Protein AF-A0AAU9CW98-F1 (afdb_monomer)

InterPro domains:
  IPR002901 Mannosyl-glycoprotein endo-beta-N-acetylglucosamidase-like domain [PF01832] (49-192)
  IPR002901 Mannosyl-glycoprotein endo-beta-N-acetylglucosamidase-like domain [SM00047] (31-196)
  IPR024968 S-layer protein, C-terminal domain, lactobacillus [PF03217] (300-337)
  IPR051056 Glycosyl Hydrolase Family 73 [PTHR33308] (23-203)

Secondary structure (DSSP, 8-state):
-------------------------------------HHHHHHHHHHHHHHHHHHHHHTB-HHHHHHHHHHHHTTTTSTTTSTTT--TT--B--TT--S-EEEEEEEEEETTTTEEEEEEEEEE--SSHHHHHHHHHHHHHH-BTTBTTTTGGGBGGG-SSHHHHHHHHBTTTB--TTHHHHHHHHHHHTTGGGGSPEEEEEEEEEEE---TT-EEEEES-SSSS--EEEEEEETT-EEEEEEEEE-TTS-EEEEEETTEEEEGGGEEE--EEEEEEEEEEEEE-S-TT-EEEEES-SSTT--EEEEEEETT-EEEEEEEEEETTEEEEEEETTEEEEGGGEEE-

Radius of gyration: 31.52 Å; Cα contacts (8 Å, |Δi|>4): 662; chains: 1; bounding box: 78×112×73 Å

Sequence (345 aa):
MFKKTKLCAAALALVSMPIVPAVTAASQTQIVHAAITPAQQNFMNSAKPHAIKMSDQYGLWTSIMMAQAIIESNWGTSKLGSAPNYNLFGIKAGTGWTGKTVTYPTQEWDKASNKYVTINAKFRVYNDYSDSFSDNAQKLRYGLTWDKNYYSGTWLENTTTYQDSAKWLQGRYATSPTYANTLINAIKTYSLDQYDPKVENLNVSGTVKYYPGYSIKVYDSFAGIRKETGERLGDGAPIVAKKKITLHDGTSFYNIGTNKWIPAQYAVLKDSVGEVAERGVVKVKYVPGYSIAVWNKATAGKAFTGQKLKHGTSWKYSAKYYINGTTWYKVGANQWIDGTYALPA

Mean predicted aligned error: 13.49 Å

Structure (mmCIF, N/CA/C/O backbone):
data_AF-A0AAU9CW98-F1
#
_entry.id   AF-A0AAU9CW98-F1
#
loop_
_atom_site.group_PDB
_atom_site.id
_atom_site.type_symbol
_atom_site.label_atom_id
_atom_site.label_alt_id
_atom_site.label_comp_id
_atom_site.label_asym_id
_atom_site.label_entity_id
_atom_site.label_seq_id
_atom_site.pdbx_PDB_ins_code
_atom_site.Cartn_x
_atom_site.Cartn_y
_atom_site.Cartn_z
_atom_site.occupancy
_atom_site.B_iso_or_equiv
_atom_site.auth_seq_id
_atom_site.auth_comp_id
_atom_site.auth_asym_id
_atom_site.auth_atom_id
_atom_site.pdbx_PDB_model_num
ATOM 1 N N . MET A 1 1 ? 43.712 90.193 13.556 1.00 37.31 1 MET A N 1
ATOM 2 C CA . MET A 1 1 ? 42.600 91.172 13.515 1.00 37.31 1 MET A CA 1
ATOM 3 C C . MET A 1 1 ? 41.282 90.408 13.587 1.00 37.31 1 MET A C 1
ATOM 5 O O . MET A 1 1 ? 41.145 89.395 12.919 1.00 37.31 1 MET A O 1
ATOM 9 N N . PHE A 1 2 ? 40.385 90.826 14.480 1.00 29.81 2 PHE A N 1
ATOM 10 C CA . PHE A 1 2 ? 39.147 90.145 14.887 1.00 29.81 2 PHE A CA 1
ATOM 11 C C . PHE A 1 2 ? 38.062 90.056 13.798 1.00 29.81 2 PHE A C 1
ATOM 13 O O . PHE A 1 2 ? 37.856 91.032 13.083 1.00 29.81 2 PHE A O 1
ATOM 20 N N . LYS A 1 3 ? 37.287 88.955 13.812 1.00 32.72 3 LYS A N 1
ATOM 21 C CA . LYS A 1 3 ? 35.797 88.867 13.896 1.00 32.72 3 LYS A CA 1
ATOM 22 C C . LYS A 1 3 ? 35.394 87.385 13.718 1.00 32.72 3 LYS A C 1
ATOM 24 O O . LYS A 1 3 ? 35.626 86.820 12.664 1.00 32.72 3 LYS A O 1
ATOM 29 N N . LYS A 1 4 ? 35.090 86.627 14.781 1.00 32.00 4 LYS A N 1
ATOM 30 C CA . LYS A 1 4 ? 33.774 86.413 15.436 1.00 32.00 4 LYS A CA 1
ATOM 31 C C . LYS A 1 4 ? 32.605 86.128 14.477 1.00 32.00 4 LYS A C 1
ATOM 33 O O . LYS A 1 4 ? 32.021 87.076 13.967 1.00 32.00 4 LYS A O 1
ATOM 38 N N . THR A 1 5 ? 32.143 84.875 14.486 1.00 34.22 5 THR A N 1
ATOM 39 C CA . THR A 1 5 ? 30.706 84.554 14.552 1.00 34.22 5 THR A CA 1
ATOM 40 C C . THR A 1 5 ? 30.484 83.283 15.377 1.00 34.22 5 THR A C 1
ATOM 42 O O . THR A 1 5 ? 31.295 82.363 15.372 1.00 34.22 5 THR A O 1
ATOM 45 N N . LYS A 1 6 ? 29.415 83.321 16.169 1.00 32.34 6 LYS A N 1
ATOM 46 C CA . LYS A 1 6 ? 28.969 82.384 17.206 1.00 32.34 6 LYS A CA 1
ATOM 47 C C . LYS A 1 6 ? 27.691 81.660 16.725 1.00 32.34 6 LYS A C 1
ATOM 49 O O . LYS A 1 6 ? 27.024 82.188 15.841 1.00 32.34 6 LYS A O 1
ATOM 54 N N . LEU A 1 7 ? 27.312 80.607 17.470 1.00 27.17 7 LEU A N 1
ATOM 55 C CA . LEU A 1 7 ? 26.027 79.861 17.507 1.00 27.17 7 LEU A CA 1
ATOM 56 C C . LEU A 1 7 ? 25.838 78.812 16.385 1.00 27.17 7 LEU A C 1
ATOM 58 O O . LEU A 1 7 ? 26.204 79.061 15.250 1.00 27.17 7 LEU A O 1
ATOM 62 N N . CYS A 1 8 ? 25.310 77.603 16.620 1.00 28.23 8 CYS A N 1
ATOM 63 C CA . CYS A 1 8 ? 24.303 77.177 17.598 1.00 28.23 8 CYS A CA 1
ATOM 64 C C . CYS A 1 8 ? 24.507 75.719 18.061 1.00 28.23 8 CYS A C 1
ATOM 66 O O . CYS A 1 8 ? 24.922 74.862 17.285 1.00 28.23 8 CYS A O 1
ATOM 68 N N . ALA A 1 9 ? 24.147 75.447 19.316 1.00 32.22 9 ALA A N 1
ATOM 69 C CA . ALA A 1 9 ? 23.958 74.107 19.859 1.00 32.22 9 ALA A CA 1
ATOM 70 C C . ALA A 1 9 ? 22.611 73.529 19.391 1.00 32.22 9 ALA A C 1
ATOM 72 O O . ALA A 1 9 ? 21.602 74.232 19.421 1.00 32.22 9 ALA A O 1
ATOM 73 N N . ALA A 1 10 ? 22.587 72.248 19.019 1.00 32.41 10 ALA A N 1
ATOM 74 C CA . ALA A 1 10 ? 21.365 71.464 18.878 1.00 32.41 10 ALA A CA 1
ATOM 75 C C . ALA A 1 10 ? 21.435 70.290 19.860 1.00 32.41 10 ALA A C 1
ATOM 77 O O . ALA A 1 10 ? 22.382 69.504 19.849 1.00 32.41 10 ALA A O 1
ATOM 78 N N . ALA A 1 11 ? 20.456 70.240 20.758 1.00 32.91 11 ALA A N 1
ATOM 79 C CA . ALA A 1 11 ? 20.324 69.245 21.806 1.00 32.91 11 ALA A CA 1
ATOM 80 C C . ALA A 1 11 ? 19.999 67.860 21.224 1.00 32.91 11 ALA A C 1
ATOM 82 O O . ALA A 1 11 ? 19.123 67.723 20.371 1.00 32.91 11 ALA A O 1
ATOM 83 N N . LEU A 1 12 ? 20.685 66.832 21.732 1.00 30.52 12 LEU A N 1
ATOM 84 C CA . LEU A 1 12 ? 20.323 65.428 21.556 1.00 30.52 12 LEU A CA 1
ATOM 85 C C . LEU A 1 12 ? 18.990 65.158 22.271 1.00 30.52 12 LEU A C 1
ATOM 87 O O . LEU A 1 12 ? 18.929 65.192 23.499 1.00 30.52 12 LEU A O 1
ATOM 91 N N . ALA A 1 13 ? 17.944 64.832 21.515 1.00 34.19 13 ALA A N 1
ATOM 92 C CA . ALA A 1 13 ? 16.763 64.157 22.040 1.00 34.19 13 ALA A CA 1
ATOM 93 C C . ALA A 1 13 ? 16.906 62.651 21.764 1.00 34.19 13 ALA A C 1
ATOM 95 O O . ALA A 1 13 ? 16.778 62.200 20.627 1.00 34.19 13 ALA A O 1
ATOM 96 N N . LEU A 1 14 ? 17.212 61.876 22.807 1.00 32.25 14 LEU A N 1
ATOM 97 C CA . LEU A 1 14 ? 17.178 60.413 22.778 1.00 32.25 14 LEU A CA 1
ATOM 98 C C . LEU A 1 14 ? 15.715 59.958 22.804 1.00 32.25 14 LEU A C 1
ATOM 100 O O . LEU A 1 14 ? 15.062 60.013 23.844 1.00 32.25 14 LEU A O 1
ATOM 104 N N . VAL A 1 15 ? 15.200 59.499 21.664 1.00 36.69 15 VAL A N 1
ATOM 105 C CA . VAL A 1 15 ? 13.907 58.808 21.610 1.00 36.69 15 VAL A CA 1
ATOM 106 C C . VAL A 1 15 ? 14.162 57.328 21.884 1.00 36.69 15 VAL A C 1
ATOM 108 O O . VAL A 1 15 ? 14.722 56.613 21.057 1.00 36.69 15 VAL A O 1
ATOM 111 N N . SER A 1 16 ? 13.785 56.882 23.080 1.00 36.03 16 SER A N 1
ATOM 112 C CA . SER A 1 16 ? 13.738 55.469 23.458 1.00 36.03 16 SER A CA 1
ATOM 113 C C . SER A 1 16 ? 12.672 54.756 22.620 1.00 36.03 16 SER A C 1
ATOM 115 O O . SER A 1 16 ? 11.479 55.018 22.776 1.00 36.03 16 SER A O 1
ATOM 117 N N . MET A 1 17 ? 13.094 53.876 21.710 1.00 42.12 17 MET A N 1
ATOM 118 C CA . MET A 1 17 ? 12.193 52.950 21.022 1.00 42.12 17 MET A CA 1
ATOM 119 C C . MET A 1 17 ? 12.010 51.687 21.878 1.00 42.12 17 MET A C 1
ATOM 121 O O . MET A 1 17 ? 13.011 51.101 22.298 1.00 42.12 17 MET A O 1
ATOM 125 N N . PRO A 1 18 ? 10.773 51.214 22.122 1.00 44.50 18 PRO A N 1
ATOM 126 C CA . PRO A 1 18 ? 10.570 49.920 22.755 1.00 44.50 18 PRO A CA 1
ATOM 127 C C . PRO A 1 18 ? 11.043 48.806 21.813 1.00 44.50 18 PRO A C 1
ATOM 129 O O . PRO A 1 18 ? 10.602 48.702 20.668 1.00 44.50 18 PRO A O 1
ATOM 132 N N . ILE A 1 19 ? 11.943 47.962 22.315 1.00 45.81 19 ILE A N 1
ATOM 133 C CA . ILE A 1 19 ? 12.370 46.731 21.651 1.00 45.81 19 ILE A CA 1
ATOM 134 C C . ILE A 1 19 ? 11.163 45.788 21.636 1.00 45.81 19 ILE A C 1
ATOM 136 O O . ILE A 1 19 ? 10.798 45.217 22.663 1.00 45.81 19 ILE A O 1
ATOM 140 N N . VAL A 1 20 ? 10.525 45.628 20.477 1.00 47.78 20 VAL A N 1
ATOM 141 C CA . VAL A 1 20 ? 9.575 44.534 20.259 1.00 47.78 20 VAL A CA 1
ATOM 142 C C . VAL A 1 20 ? 10.407 43.254 20.141 1.00 47.78 20 VAL A C 1
ATOM 144 O O . VAL A 1 20 ? 11.296 43.209 19.287 1.00 47.78 20 VAL A O 1
ATOM 147 N N . PRO A 1 21 ? 10.184 42.211 20.963 1.00 45.34 21 PRO A N 1
ATOM 148 C CA . PRO A 1 21 ? 10.856 40.945 20.737 1.00 45.34 21 PRO A CA 1
ATOM 149 C C . PRO A 1 21 ? 10.407 40.415 19.376 1.00 45.34 21 PRO A C 1
ATOM 151 O O . PRO A 1 21 ? 9.216 40.205 19.140 1.00 45.34 21 PRO A O 1
ATOM 154 N N . ALA A 1 22 ? 11.368 40.238 18.470 1.00 49.25 22 ALA A N 1
ATOM 155 C CA . ALA A 1 22 ? 11.147 39.572 17.201 1.00 49.25 22 ALA A CA 1
ATOM 156 C C . ALA A 1 22 ? 10.581 38.181 17.500 1.00 49.25 22 ALA A C 1
ATOM 158 O O . ALA A 1 22 ? 11.281 37.305 18.011 1.00 49.25 22 ALA A O 1
ATOM 159 N N . VAL A 1 23 ? 9.294 37.989 17.210 1.00 46.09 23 VAL A N 1
ATOM 160 C CA . VAL A 1 23 ? 8.702 36.659 17.164 1.00 46.09 23 VAL A CA 1
ATOM 161 C C . VAL A 1 23 ? 9.415 35.953 16.023 1.00 46.09 23 VAL A C 1
ATOM 163 O O . VAL A 1 23 ? 9.215 36.267 14.851 1.00 46.09 23 VAL A O 1
ATOM 166 N N . THR A 1 24 ? 10.319 35.048 16.374 1.00 43.22 24 THR A N 1
ATOM 167 C CA . THR A 1 24 ? 10.965 34.147 15.432 1.00 43.22 24 THR A CA 1
ATOM 168 C C . THR A 1 24 ? 9.876 33.249 14.863 1.00 43.22 24 THR A C 1
ATOM 170 O O . THR A 1 24 ? 9.486 32.248 15.459 1.00 43.22 24 THR A O 1
ATOM 173 N N . ALA A 1 25 ? 9.332 33.638 13.710 1.00 47.84 25 ALA A N 1
ATOM 174 C CA . ALA A 1 25 ? 8.570 32.727 12.882 1.00 47.84 25 ALA A CA 1
ATOM 175 C C . ALA A 1 25 ? 9.508 31.564 12.545 1.00 47.84 25 ALA A C 1
ATOM 177 O O . ALA A 1 25 ? 10.519 31.746 11.862 1.00 47.84 25 ALA A O 1
ATOM 178 N N . ALA A 1 26 ? 9.209 30.382 13.084 1.00 44.91 26 ALA A N 1
ATOM 179 C CA . ALA A 1 26 ? 9.879 29.159 12.687 1.00 44.91 26 ALA A CA 1
ATOM 180 C C . ALA A 1 26 ? 9.773 29.062 11.161 1.00 44.91 26 ALA A C 1
ATOM 182 O O . ALA A 1 26 ? 8.673 28.976 10.614 1.00 44.91 26 ALA A O 1
ATOM 183 N N . SER A 1 27 ? 10.915 29.144 10.477 1.00 38.25 27 SER A N 1
ATOM 184 C CA . SER A 1 27 ? 10.981 28.937 9.037 1.00 38.25 27 SER A CA 1
ATOM 185 C C . SER A 1 27 ? 10.556 27.499 8.769 1.00 38.25 27 SER A C 1
ATOM 187 O O . SER A 1 27 ? 11.338 26.569 8.959 1.00 38.25 27 SER A O 1
ATOM 189 N N . GLN A 1 28 ? 9.300 27.304 8.370 1.00 39.91 28 GLN A N 1
ATOM 190 C CA . GLN A 1 28 ? 8.895 26.066 7.727 1.00 39.91 28 GLN A CA 1
ATOM 191 C C . GLN A 1 28 ? 9.740 25.972 6.462 1.00 39.91 28 GLN A C 1
ATOM 193 O O . GLN A 1 28 ? 9.618 26.804 5.565 1.00 39.91 28 GLN A O 1
ATOM 198 N N . THR A 1 29 ? 10.660 25.013 6.422 1.00 37.38 29 THR A N 1
ATOM 199 C CA . THR A 1 29 ? 11.420 24.706 5.217 1.00 37.38 29 THR A CA 1
ATOM 200 C C . THR A 1 29 ? 10.411 24.264 4.163 1.00 37.38 29 THR A C 1
ATOM 202 O O . THR A 1 29 ? 9.966 23.119 4.160 1.00 37.38 29 THR A O 1
ATOM 205 N N . GLN A 1 30 ? 9.975 25.189 3.309 1.00 39.22 30 GLN A N 1
ATOM 206 C CA . GLN A 1 30 ? 9.149 24.856 2.163 1.00 39.22 30 GLN A CA 1
ATOM 207 C C . GLN A 1 30 ? 10.028 23.995 1.259 1.00 39.22 30 GLN A C 1
ATOM 209 O O . GLN A 1 30 ? 11.008 24.476 0.692 1.00 39.22 30 GLN A O 1
ATOM 214 N N . ILE A 1 31 ? 9.736 22.695 1.195 1.00 46.03 31 ILE A N 1
ATOM 215 C CA . ILE A 1 31 ? 10.418 21.782 0.282 1.00 46.03 31 ILE A CA 1
ATOM 216 C C . ILE A 1 31 ? 10.086 22.304 -1.121 1.00 46.03 31 ILE A C 1
ATOM 218 O O . ILE A 1 31 ? 8.962 22.144 -1.603 1.00 46.03 31 ILE A O 1
ATOM 222 N N . VAL A 1 32 ? 11.027 22.997 -1.758 1.00 44.69 32 VAL A N 1
ATOM 223 C CA . VAL A 1 32 ? 10.938 23.335 -3.180 1.00 44.69 32 VAL A CA 1
ATOM 224 C C . VAL A 1 32 ? 10.961 22.007 -3.925 1.00 44.69 32 VAL A C 1
ATOM 226 O O . VAL A 1 32 ? 11.993 21.343 -4.004 1.00 44.69 32 VAL A O 1
ATOM 229 N N . HIS A 1 33 ? 9.793 21.570 -4.387 1.00 56.69 33 HIS A N 1
ATOM 230 C CA . HIS A 1 33 ? 9.684 20.380 -5.219 1.00 56.69 33 HIS A CA 1
ATOM 231 C C . HIS A 1 33 ? 10.416 20.675 -6.527 1.00 56.69 33 HIS A C 1
ATOM 233 O O . HIS A 1 33 ? 10.291 21.777 -7.070 1.00 56.69 33 HIS A O 1
ATOM 239 N N . ALA A 1 34 ? 11.199 19.721 -7.029 1.00 61.84 34 ALA A N 1
ATOM 240 C CA . ALA A 1 34 ? 11.861 19.904 -8.313 1.00 61.84 34 ALA A CA 1
ATOM 241 C C . ALA A 1 34 ? 10.795 20.138 -9.392 1.00 61.84 34 ALA A C 1
ATOM 243 O O . ALA A 1 34 ? 9.831 19.376 -9.488 1.00 61.84 34 ALA A O 1
ATOM 244 N N . ALA A 1 35 ? 10.968 21.179 -10.208 1.00 72.69 35 ALA A N 1
ATOM 245 C CA . ALA A 1 35 ? 10.123 21.380 -11.375 1.00 72.69 35 ALA A CA 1
ATOM 246 C C . ALA A 1 35 ? 10.338 20.199 -12.335 1.00 72.69 35 ALA A C 1
ATOM 248 O O . ALA A 1 35 ? 11.400 20.071 -12.945 1.00 72.69 35 ALA A O 1
ATOM 249 N N . ILE A 1 36 ? 9.354 19.304 -12.426 1.00 85.81 36 ILE A N 1
ATOM 250 C CA . ILE A 1 36 ? 9.352 18.221 -13.410 1.00 85.81 36 ILE A CA 1
ATOM 251 C C . ILE A 1 36 ? 8.983 18.767 -14.787 1.00 85.81 36 ILE A C 1
ATOM 253 O O . ILE A 1 36 ? 8.194 19.704 -14.914 1.00 85.81 36 ILE A O 1
ATOM 257 N N . THR A 1 37 ? 9.560 18.189 -15.839 1.00 93.31 37 THR A N 1
ATOM 258 C CA . THR A 1 37 ? 9.243 18.591 -17.214 1.00 93.31 37 THR A CA 1
ATOM 259 C C . THR A 1 37 ? 7.804 18.199 -17.576 1.00 93.31 37 THR A C 1
ATOM 261 O O . THR A 1 37 ? 7.252 17.264 -16.989 1.00 93.31 37 THR A O 1
ATOM 264 N N . PRO A 1 38 ? 7.189 18.824 -18.597 1.00 94.38 38 PRO A N 1
ATOM 265 C CA . PRO A 1 38 ? 5.871 18.406 -19.078 1.00 94.38 38 PRO A CA 1
ATOM 266 C C . PRO A 1 38 ? 5.805 16.917 -19.454 1.00 94.38 38 PRO A C 1
ATOM 268 O O . PRO A 1 38 ? 4.813 16.248 -19.175 1.00 94.38 38 PRO A O 1
ATOM 271 N N . ALA A 1 39 ? 6.881 16.362 -20.023 1.00 94.88 39 ALA A N 1
ATOM 272 C CA . ALA A 1 39 ? 6.960 14.938 -20.350 1.00 94.88 39 ALA A CA 1
ATOM 273 C C . ALA A 1 39 ? 6.942 14.052 -19.092 1.00 94.88 39 ALA A C 1
ATOM 275 O O . ALA A 1 39 ? 6.224 13.053 -19.046 1.00 94.88 39 ALA A O 1
ATOM 276 N N . GLN A 1 40 ? 7.676 14.445 -18.049 1.00 95.88 40 GLN A N 1
ATOM 277 C CA . GLN A 1 40 ? 7.676 13.749 -16.761 1.00 95.88 40 GLN A CA 1
ATOM 278 C C . GLN A 1 40 ? 6.308 13.837 -16.075 1.00 95.88 40 GLN A C 1
ATOM 280 O O . GLN A 1 40 ? 5.815 12.835 -15.560 1.00 95.88 40 GLN A O 1
ATOM 285 N N . GLN A 1 41 ? 5.647 14.996 -16.133 1.00 95.12 41 GLN A N 1
ATOM 286 C CA . GLN A 1 41 ? 4.285 15.158 -15.624 1.00 95.12 41 GLN A CA 1
ATOM 287 C C . GLN A 1 41 ? 3.279 14.280 -16.382 1.00 95.12 41 GLN A C 1
ATOM 289 O O . GLN A 1 41 ? 2.408 13.668 -15.762 1.00 95.12 41 GLN A O 1
ATOM 294 N N . ASN A 1 42 ? 3.410 14.163 -17.704 1.00 95.94 42 ASN A N 1
ATOM 295 C CA . ASN A 1 42 ? 2.566 13.279 -18.508 1.00 95.94 42 ASN A CA 1
ATOM 296 C C . ASN A 1 42 ? 2.768 11.808 -18.132 1.00 95.94 42 ASN A C 1
ATOM 298 O O . ASN A 1 42 ? 1.787 11.084 -17.954 1.00 95.94 42 ASN A O 1
ATOM 302 N N . PHE A 1 43 ? 4.019 11.379 -17.938 1.00 97.62 43 PHE A N 1
ATOM 303 C CA . PHE A 1 43 ? 4.314 10.036 -17.438 1.00 97.62 43 PHE A CA 1
ATOM 304 C C . PHE A 1 43 ? 3.673 9.794 -16.068 1.00 97.62 43 PHE A C 1
ATOM 306 O O . PHE A 1 43 ? 2.976 8.800 -15.887 1.00 97.62 43 PHE A O 1
ATOM 313 N N . MET A 1 44 ? 3.833 10.729 -15.128 1.00 96.19 44 MET A N 1
ATOM 314 C CA . MET A 1 44 ? 3.224 10.659 -13.796 1.00 96.19 44 MET A CA 1
ATOM 315 C C . MET A 1 44 ? 1.704 10.513 -13.855 1.00 96.19 44 MET A C 1
ATOM 317 O O . MET A 1 44 ? 1.136 9.658 -13.176 1.00 96.19 44 MET A O 1
ATOM 321 N N . ASN A 1 45 ? 1.046 11.321 -14.689 1.00 95.94 45 ASN A N 1
ATOM 322 C CA . ASN A 1 45 ? -0.404 11.291 -14.861 1.00 95.94 45 ASN A CA 1
ATOM 323 C C . ASN A 1 45 ? -0.886 9.963 -15.455 1.00 95.94 45 ASN A C 1
ATOM 325 O O . ASN A 1 45 ? -1.927 9.461 -15.038 1.00 95.94 45 ASN A O 1
ATOM 329 N N . SER A 1 46 ? -0.120 9.381 -16.382 1.00 96.31 46 SER A N 1
ATOM 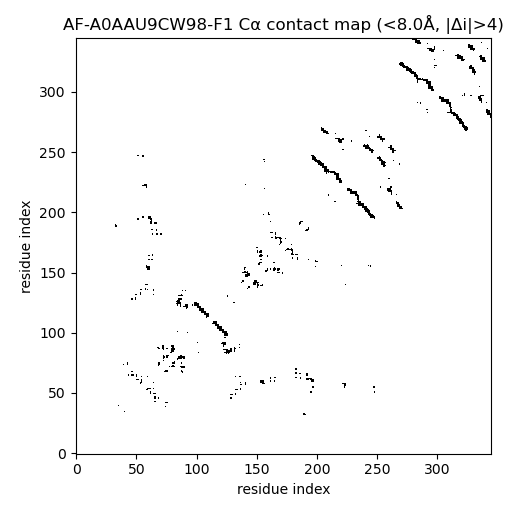330 C CA . SER A 1 46 ? -0.414 8.070 -16.966 1.00 96.31 46 SER A CA 1
ATOM 331 C C . SER A 1 46 ? -0.164 6.923 -15.981 1.00 96.31 46 SER A C 1
ATOM 333 O O . SER A 1 46 ? -0.990 6.024 -15.868 1.00 96.31 46 SER A O 1
ATOM 335 N N . ALA A 1 47 ? 0.937 6.959 -15.231 1.00 97.69 47 ALA A N 1
ATOM 336 C CA . ALA A 1 47 ? 1.346 5.896 -14.315 1.00 97.69 47 ALA A CA 1
ATOM 337 C C . ALA A 1 47 ? 0.480 5.820 -13.047 1.00 97.69 47 ALA A C 1
ATOM 339 O O . ALA A 1 47 ? 0.122 4.729 -12.598 1.00 97.69 47 ALA A O 1
ATOM 340 N N . LYS A 1 48 ? 0.128 6.976 -12.470 1.00 98.06 48 LYS A N 1
ATOM 341 C CA . LYS A 1 48 ? -0.581 7.093 -11.186 1.00 98.06 48 LYS A CA 1
ATOM 342 C C . LYS A 1 48 ? -1.840 6.216 -11.061 1.00 98.06 48 LYS A C 1
ATOM 344 O O . LYS A 1 48 ? -1.916 5.477 -10.081 1.00 98.06 48 LYS A O 1
ATOM 349 N N . PRO A 1 49 ? -2.825 6.247 -11.984 1.00 98.31 49 PRO A N 1
ATOM 350 C CA . PRO A 1 49 ? -4.039 5.441 -11.830 1.00 98.31 49 PRO A CA 1
ATOM 351 C C . PRO A 1 49 ? -3.756 3.931 -11.813 1.00 98.31 49 PRO A C 1
ATOM 353 O O . PRO A 1 49 ? -4.415 3.197 -11.079 1.00 98.31 49 PRO A O 1
ATOM 356 N N . HIS A 1 50 ? -2.757 3.459 -12.566 1.00 98.38 50 HIS A N 1
ATOM 357 C CA . HIS A 1 50 ? -2.349 2.053 -12.542 1.00 98.38 50 HIS A CA 1
ATOM 358 C C . HIS A 1 50 ? -1.654 1.690 -11.228 1.00 98.38 50 HIS A C 1
ATOM 360 O O . HIS A 1 50 ? -1.959 0.648 -10.648 1.00 98.38 50 HIS A O 1
ATOM 366 N N . ALA A 1 51 ? -0.769 2.564 -10.737 1.00 98.56 51 ALA A N 1
ATOM 367 C CA . ALA A 1 51 ? -0.087 2.376 -9.463 1.00 98.56 51 ALA A CA 1
ATOM 368 C C . ALA A 1 51 ? -1.083 2.295 -8.298 1.00 98.56 51 ALA A C 1
ATOM 370 O O . ALA A 1 51 ? -1.009 1.335 -7.545 1.00 98.56 51 ALA A O 1
ATOM 371 N N . ILE A 1 52 ? -2.048 3.222 -8.208 1.00 98.50 52 ILE A N 1
ATOM 372 C CA . ILE A 1 52 ? -3.108 3.229 -7.179 1.00 98.50 52 ILE A CA 1
ATOM 373 C C . ILE A 1 52 ? -3.942 1.947 -7.236 1.00 98.50 52 ILE A C 1
ATOM 375 O O . ILE A 1 52 ? -4.122 1.260 -6.234 1.00 98.50 52 ILE A O 1
ATOM 379 N N . LYS A 1 53 ? -4.430 1.587 -8.431 1.00 98.19 53 LYS A N 1
ATOM 380 C CA . LYS A 1 53 ? -5.271 0.397 -8.603 1.00 98.19 53 LYS A CA 1
ATOM 381 C C . LYS A 1 53 ? -4.544 -0.866 -8.139 1.00 98.19 53 LYS A C 1
ATOM 383 O O . LYS A 1 53 ? -5.130 -1.713 -7.469 1.00 98.19 53 LYS A O 1
ATOM 388 N N . MET A 1 54 ? -3.277 -1.014 -8.525 1.00 98.38 54 MET A N 1
ATOM 389 C CA . MET A 1 54 ? -2.492 -2.196 -8.183 1.00 98.38 54 MET A CA 1
ATOM 390 C C . MET A 1 54 ? -2.006 -2.170 -6.729 1.00 98.38 54 MET A C 1
ATOM 392 O O . MET A 1 54 ? -1.994 -3.219 -6.090 1.00 98.38 54 MET A O 1
ATOM 396 N N . SER A 1 55 ? -1.649 -1.012 -6.175 1.00 98.19 55 SER A N 1
ATOM 397 C CA . SER A 1 55 ? -1.226 -0.900 -4.778 1.00 98.19 55 SER A CA 1
ATOM 398 C C . SER A 1 55 ? -2.369 -1.212 -3.812 1.00 98.19 55 SER A C 1
ATOM 400 O O . SER A 1 55 ? -2.141 -1.938 -2.847 1.00 98.19 55 SER A O 1
ATOM 402 N N . ASP A 1 56 ? -3.601 -0.799 -4.120 1.00 97.62 56 ASP A N 1
ATOM 403 C CA . ASP A 1 56 ? -4.795 -1.186 -3.359 1.00 97.62 56 ASP A CA 1
ATOM 404 C C . ASP A 1 56 ? -5.075 -2.684 -3.476 1.00 97.62 56 ASP A C 1
ATOM 406 O O . ASP A 1 56 ? -5.219 -3.382 -2.470 1.00 97.62 56 ASP A O 1
ATOM 410 N N . GLN A 1 57 ? -5.102 -3.204 -4.707 1.00 97.56 57 GLN A N 1
ATOM 411 C CA . GLN A 1 57 ? -5.411 -4.611 -4.952 1.00 97.56 57 GLN A CA 1
ATOM 412 C C . GLN A 1 57 ? -4.388 -5.550 -4.307 1.00 97.56 57 GLN A C 1
ATOM 414 O O . GLN A 1 57 ? -4.761 -6.622 -3.838 1.00 97.56 57 GLN A O 1
ATOM 419 N N . TYR A 1 58 ? -3.109 -5.172 -4.282 1.00 98.06 58 TYR A N 1
ATOM 420 C CA . TYR A 1 58 ? -2.012 -6.012 -3.808 1.00 98.06 58 TYR A CA 1
ATOM 421 C C . TYR A 1 58 ? -1.392 -5.521 -2.497 1.00 98.06 58 TYR A C 1
ATOM 423 O O . TYR A 1 58 ? -0.382 -6.075 -2.079 1.00 98.06 58 TYR A O 1
ATOM 431 N N . GLY A 1 59 ? -1.970 -4.528 -1.818 1.00 97.88 59 GLY A N 1
ATOM 432 C CA . GLY A 1 59 ? -1.534 -4.039 -0.507 1.00 97.88 59 GLY A CA 1
ATOM 433 C C . GLY A 1 59 ? -0.072 -3.589 -0.481 1.00 97.88 59 GLY A C 1
ATOM 434 O O . GLY A 1 59 ? 0.715 -4.093 0.323 1.00 97.88 59 GLY A O 1
ATOM 435 N N . LEU A 1 60 ? 0.298 -2.694 -1.393 1.00 98.69 60 LEU A N 1
ATOM 436 C CA . LEU A 1 60 ? 1.652 -2.158 -1.566 1.00 98.69 60 LEU A CA 1
ATOM 437 C C . LEU A 1 60 ? 1.657 -0.633 -1.387 1.00 98.69 60 LEU A C 1
ATOM 439 O O . LEU A 1 60 ? 0.610 0.005 -1.361 1.00 98.69 60 LEU A O 1
ATOM 443 N N . TRP A 1 61 ? 2.844 -0.041 -1.287 1.00 98.75 61 TRP A N 1
ATOM 444 C CA . TRP A 1 61 ? 3.014 1.413 -1.298 1.00 98.75 61 TRP A CA 1
ATOM 445 C C . TRP A 1 61 ? 2.953 1.938 -2.740 1.00 98.75 61 TRP A C 1
ATOM 447 O O . TRP A 1 61 ? 3.783 1.556 -3.573 1.00 98.75 61 TRP A O 1
ATOM 457 N N . THR A 1 62 ? 1.994 2.816 -3.042 1.00 98.81 62 THR A N 1
ATOM 458 C CA . THR A 1 62 ? 1.858 3.444 -4.368 1.00 98.81 62 THR A CA 1
ATOM 459 C C . THR A 1 62 ? 3.126 4.206 -4.741 1.00 98.81 62 THR A C 1
ATOM 461 O O . THR A 1 62 ? 3.609 4.101 -5.869 1.00 98.81 62 THR A O 1
ATOM 464 N N . SER A 1 63 ? 3.706 4.924 -3.780 1.00 98.81 63 SER A N 1
ATOM 465 C CA . SER A 1 63 ? 4.930 5.705 -3.929 1.00 98.81 63 SER A CA 1
ATOM 466 C C . SER A 1 63 ? 6.117 4.842 -4.349 1.00 98.81 63 SER A C 1
ATOM 468 O O . SER A 1 63 ? 6.881 5.242 -5.226 1.00 98.81 63 SER A O 1
ATOM 470 N N . ILE A 1 64 ? 6.232 3.622 -3.813 1.00 98.81 64 ILE A N 1
ATOM 471 C CA . ILE A 1 64 ? 7.257 2.647 -4.211 1.00 98.81 64 ILE A CA 1
ATOM 472 C C . ILE A 1 64 ? 7.042 2.199 -5.653 1.00 98.81 64 ILE A C 1
ATOM 474 O O . ILE A 1 64 ? 7.991 2.223 -6.435 1.00 98.81 64 ILE A O 1
ATOM 478 N N . MET A 1 65 ? 5.812 1.840 -6.029 1.00 98.69 65 MET A N 1
ATOM 479 C CA . MET A 1 65 ? 5.514 1.405 -7.398 1.00 98.69 65 MET A CA 1
ATOM 480 C C . MET A 1 65 ? 5.791 2.517 -8.417 1.00 98.69 65 MET A C 1
ATOM 482 O O . MET A 1 65 ? 6.389 2.263 -9.464 1.00 98.69 65 MET A O 1
ATOM 486 N N . MET A 1 66 ? 5.417 3.761 -8.102 1.00 98.69 66 MET A N 1
ATOM 487 C CA . MET A 1 66 ? 5.705 4.920 -8.949 1.00 98.69 66 MET A CA 1
ATOM 488 C C . MET A 1 66 ? 7.204 5.229 -9.015 1.00 98.69 66 MET A C 1
ATOM 490 O O . MET A 1 66 ? 7.722 5.456 -10.106 1.00 98.69 66 MET A O 1
ATOM 494 N N . ALA A 1 67 ? 7.921 5.192 -7.888 1.00 98.75 67 ALA A N 1
ATOM 495 C CA . ALA A 1 67 ? 9.364 5.423 -7.860 1.00 98.75 67 ALA A CA 1
ATOM 496 C C . ALA A 1 67 ? 10.121 4.371 -8.680 1.00 98.75 67 ALA A C 1
ATOM 498 O O . ALA A 1 67 ? 10.955 4.734 -9.508 1.00 98.75 67 ALA A O 1
ATOM 499 N N . GLN A 1 68 ? 9.788 3.085 -8.519 1.00 98.62 68 GLN A N 1
ATOM 500 C CA . GLN A 1 68 ? 10.347 2.021 -9.354 1.00 98.62 68 GLN A CA 1
ATOM 501 C C . GLN A 1 68 ? 10.048 2.279 -10.833 1.00 98.62 68 GLN A C 1
ATOM 503 O O . GLN A 1 68 ? 10.968 2.276 -11.639 1.00 98.62 68 GLN A O 1
ATOM 508 N N . ALA A 1 69 ? 8.802 2.591 -11.2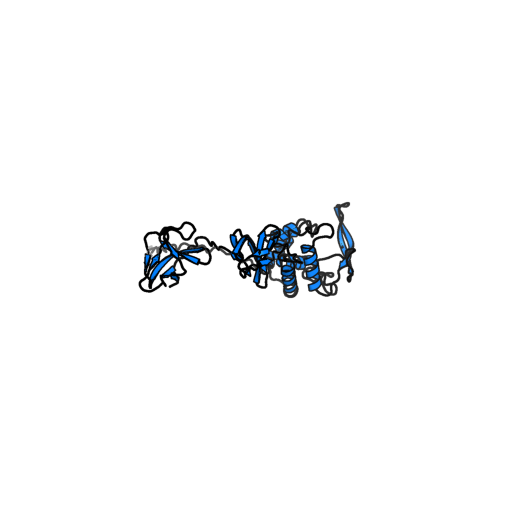00 1.00 98.62 69 ALA A N 1
ATOM 509 C CA . ALA A 1 69 ? 8.465 2.883 -12.591 1.00 98.62 69 ALA A CA 1
ATOM 510 C C . ALA A 1 69 ? 9.292 4.054 -13.153 1.00 98.62 69 ALA A C 1
ATOM 512 O O . ALA A 1 69 ? 9.818 3.945 -14.255 1.00 98.62 69 ALA A O 1
ATOM 513 N N . ILE A 1 70 ? 9.466 5.146 -12.402 1.00 98.38 70 ILE A N 1
ATOM 514 C CA . ILE A 1 70 ? 10.288 6.297 -12.809 1.00 98.38 70 ILE A CA 1
ATOM 515 C C . ILE A 1 70 ? 11.743 5.882 -13.057 1.00 98.38 70 ILE A C 1
ATOM 517 O O . ILE A 1 70 ? 12.300 6.201 -14.109 1.00 98.38 70 ILE A O 1
ATOM 521 N N . ILE A 1 71 ? 12.345 5.187 -12.091 1.00 97.12 71 ILE A N 1
ATOM 522 C CA . ILE A 1 71 ? 13.774 4.856 -12.080 1.00 97.12 71 ILE A CA 1
ATOM 523 C C . ILE A 1 71 ? 14.104 3.797 -13.134 1.00 97.12 71 ILE A C 1
ATOM 525 O O . ILE A 1 71 ? 15.022 3.986 -13.927 1.00 97.12 71 ILE A O 1
ATOM 529 N N . GLU A 1 72 ? 13.336 2.710 -13.178 1.00 96.06 72 GLU A N 1
ATOM 530 C CA . GLU A 1 72 ? 13.617 1.549 -14.030 1.00 96.06 72 GLU A CA 1
ATOM 531 C C . GLU A 1 72 ? 13.341 1.836 -15.520 1.00 96.06 72 GLU A C 1
ATOM 533 O O . GLU A 1 72 ? 13.959 1.244 -16.407 1.00 96.06 72 GLU A O 1
ATOM 538 N N . SER A 1 73 ? 12.439 2.777 -15.821 1.00 97.62 73 SER A N 1
ATOM 539 C CA . SER A 1 73 ? 12.059 3.112 -17.201 1.00 97.62 73 SER A CA 1
ATOM 540 C C . SER A 1 73 ? 12.595 4.448 -17.707 1.00 97.62 73 SER A C 1
ATOM 542 O O . SER A 1 73 ? 12.328 4.804 -18.857 1.00 97.62 73 SER A O 1
ATOM 544 N N . ASN A 1 74 ? 13.322 5.197 -16.874 1.00 97.06 74 ASN A N 1
ATOM 545 C CA . ASN A 1 74 ? 13.675 6.590 -17.137 1.00 97.06 74 ASN A CA 1
ATOM 546 C C . ASN A 1 74 ? 12.438 7.416 -17.550 1.00 97.06 74 ASN A C 1
ATOM 548 O O . ASN A 1 74 ? 12.361 7.920 -18.671 1.00 97.06 74 ASN A O 1
ATOM 552 N N . TRP A 1 75 ? 11.435 7.504 -16.672 1.00 97.69 75 TRP A N 1
ATOM 553 C CA . TRP A 1 75 ? 10.165 8.207 -16.946 1.00 97.69 75 TRP A CA 1
ATOM 554 C C . TRP A 1 75 ? 9.403 7.686 -18.179 1.00 97.69 75 TRP A C 1
ATOM 556 O O . TRP A 1 75 ? 8.813 8.456 -18.936 1.00 97.69 75 TRP A O 1
ATOM 566 N N . GLY A 1 76 ? 9.454 6.378 -18.423 1.00 97.56 76 GLY A N 1
ATOM 567 C CA . GLY A 1 76 ? 8.807 5.707 -19.551 1.00 97.56 76 GLY A CA 1
ATOM 568 C C . GLY A 1 76 ? 9.520 5.892 -20.891 1.00 97.56 76 GLY A C 1
ATOM 569 O O . GLY A 1 76 ? 9.004 5.448 -21.912 1.00 97.56 76 GLY A O 1
ATOM 570 N N . THR A 1 77 ? 10.689 6.540 -20.915 1.00 97.31 77 THR A N 1
ATOM 571 C CA . THR A 1 77 ? 11.408 6.868 -22.159 1.00 97.31 77 THR A CA 1
ATOM 572 C C . THR A 1 77 ? 12.435 5.819 -22.574 1.00 97.31 77 THR A C 1
ATOM 574 O O . THR A 1 77 ? 12.935 5.865 -23.698 1.00 97.31 77 THR A O 1
ATOM 577 N N . SER A 1 78 ? 12.766 4.854 -21.707 1.00 96.81 78 SER A N 1
ATOM 578 C CA . SER A 1 78 ? 13.682 3.776 -22.079 1.00 96.81 78 SER A CA 1
ATOM 579 C C . SER A 1 78 ? 13.111 2.958 -23.240 1.00 96.81 78 SER A C 1
ATOM 581 O O . SER A 1 78 ? 11.898 2.808 -23.390 1.00 96.81 78 SER A O 1
ATOM 583 N N . LYS A 1 79 ? 13.982 2.371 -24.068 1.00 96.44 79 LYS A N 1
ATOM 584 C CA . LYS A 1 79 ? 13.557 1.544 -25.213 1.00 96.44 79 LYS A CA 1
ATOM 585 C C . LYS A 1 79 ? 12.691 0.346 -24.790 1.00 96.44 79 LYS A C 1
ATOM 587 O O . LYS A 1 79 ? 11.887 -0.150 -25.575 1.00 96.44 79 LYS A O 1
ATOM 592 N N . LEU A 1 80 ? 12.888 -0.148 -23.566 1.00 97.31 80 LEU A N 1
ATOM 593 C CA . LEU A 1 80 ? 12.112 -1.246 -22.988 1.00 97.31 80 LEU A CA 1
ATOM 594 C C . LEU A 1 80 ? 10.812 -0.757 -22.327 1.00 97.31 80 LEU A C 1
ATOM 596 O O . LEU A 1 80 ? 9.794 -1.439 -22.412 1.00 97.31 80 LEU A O 1
ATOM 600 N N . GLY A 1 81 ? 10.848 0.414 -21.689 1.00 97.00 81 GLY A N 1
ATOM 601 C CA . GLY A 1 81 ? 9.699 1.021 -21.025 1.00 97.00 81 GLY A CA 1
ATOM 602 C C . GLY A 1 81 ? 8.694 1.616 -22.000 1.00 97.00 81 GLY A C 1
ATOM 603 O O . GLY A 1 81 ? 7.505 1.483 -21.781 1.00 97.00 81 GLY A O 1
ATOM 604 N N . SER A 1 82 ? 9.142 2.216 -23.096 1.00 97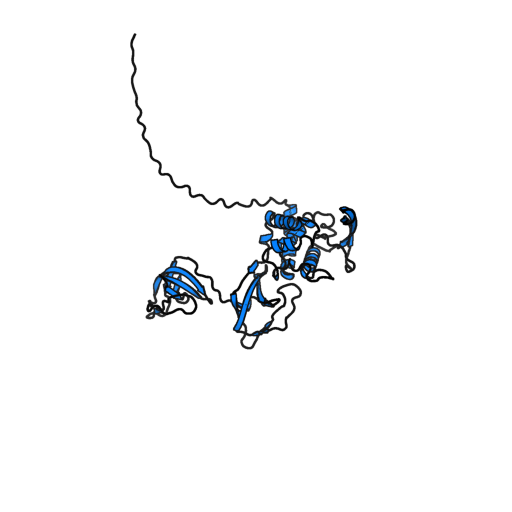.50 82 SER A N 1
ATOM 605 C CA . SER A 1 82 ? 8.273 2.848 -24.092 1.00 97.50 82 SER A CA 1
ATOM 606 C C . SER A 1 82 ? 7.548 1.839 -24.994 1.00 97.50 82 SER A C 1
ATOM 608 O O . SER A 1 82 ? 7.849 0.638 -25.029 1.00 97.50 82 SER A O 1
ATOM 610 N N . ALA A 1 83 ? 6.572 2.340 -25.754 1.00 96.50 83 ALA A N 1
ATOM 611 C CA . ALA A 1 83 ? 5.945 1.582 -26.828 1.00 96.50 83 ALA A CA 1
ATOM 612 C C . ALA A 1 83 ? 7.007 1.083 -27.836 1.00 96.50 83 ALA A C 1
ATOM 614 O O . ALA A 1 83 ? 7.954 1.812 -28.140 1.00 96.50 83 ALA A O 1
ATOM 615 N N . PRO A 1 84 ? 6.866 -0.137 -28.380 1.00 97.31 84 PRO A N 1
ATOM 616 C CA . PRO A 1 84 ? 5.730 -1.051 -28.232 1.00 97.31 84 PRO A CA 1
ATOM 617 C C . PRO A 1 84 ? 5.888 -2.075 -27.087 1.00 97.31 84 PRO A C 1
ATOM 619 O O . PRO A 1 84 ? 5.174 -3.073 -27.068 1.00 97.31 84 PRO A O 1
ATOM 622 N N . ASN A 1 85 ? 6.850 -1.889 -26.175 1.00 98.31 85 ASN A N 1
ATOM 623 C CA . ASN A 1 85 ? 7.225 -2.907 -25.187 1.00 98.31 85 ASN A CA 1
ATOM 624 C C . ASN A 1 85 ? 6.490 -2.753 -23.848 1.00 98.31 85 ASN A C 1
ATOM 626 O O . ASN A 1 85 ? 6.130 -3.754 -23.228 1.00 98.31 85 ASN A O 1
ATOM 630 N N . TYR A 1 86 ? 6.289 -1.504 -23.412 1.00 98.38 86 TYR A N 1
ATOM 631 C CA . TYR A 1 86 ? 5.566 -1.120 -22.193 1.00 98.38 86 TYR A CA 1
ATOM 632 C C . TYR A 1 86 ? 6.122 -1.699 -20.880 1.00 98.38 86 TYR A C 1
ATOM 634 O O . TYR A 1 86 ? 5.425 -1.708 -19.870 1.00 98.38 86 TYR A O 1
ATOM 642 N N . ASN A 1 87 ? 7.369 -2.179 -20.848 1.00 98.19 87 ASN A N 1
ATOM 643 C CA . ASN A 1 87 ? 7.949 -2.838 -19.678 1.00 98.19 87 ASN A CA 1
ATOM 644 C C . ASN A 1 87 ? 8.707 -1.841 -18.800 1.00 98.19 87 ASN A C 1
ATOM 646 O O . ASN A 1 87 ? 9.920 -1.662 -18.914 1.00 98.19 87 ASN A O 1
ATOM 650 N N . LEU A 1 88 ? 7.956 -1.187 -17.912 1.00 98.50 88 LEU A N 1
ATOM 651 C CA . LEU A 1 88 ? 8.459 -0.116 -17.049 1.00 98.50 88 LEU A CA 1
ATOM 652 C C . LEU A 1 88 ? 9.442 -0.597 -15.978 1.00 98.50 88 LEU A C 1
ATOM 654 O O . LEU A 1 88 ? 10.221 0.203 -15.480 1.00 98.50 88 LEU A O 1
ATOM 658 N N . PHE A 1 89 ? 9.402 -1.878 -15.612 1.00 97.44 89 PHE A N 1
ATOM 659 C CA . PHE A 1 89 ? 10.093 -2.415 -14.433 1.00 97.44 89 PHE A CA 1
ATOM 660 C C . PHE A 1 89 ? 11.278 -3.324 -14.767 1.00 97.44 89 PHE A C 1
ATOM 662 O O . PHE A 1 89 ? 11.802 -3.996 -13.875 1.00 97.44 89 PHE A O 1
ATOM 669 N N . GLY A 1 90 ? 11.652 -3.415 -16.047 1.00 94.31 90 GLY A N 1
ATOM 670 C CA . GLY A 1 90 ? 12.759 -4.256 -16.500 1.00 94.31 90 GLY A CA 1
ATOM 671 C C . GLY A 1 90 ? 12.542 -5.751 -16.242 1.00 94.31 90 GLY A C 1
ATOM 672 O O . GLY A 1 90 ? 13.502 -6.494 -16.033 1.00 94.31 90 GLY A O 1
ATOM 673 N N . ILE A 1 91 ? 11.290 -6.226 -16.215 1.00 93.44 91 ILE A N 1
ATOM 674 C CA . ILE A 1 91 ? 10.996 -7.616 -15.844 1.00 93.44 91 ILE A CA 1
ATOM 675 C C . ILE A 1 91 ? 11.405 -8.548 -16.989 1.00 93.44 91 ILE A C 1
ATOM 677 O O . ILE A 1 91 ? 10.894 -8.468 -18.111 1.00 93.44 91 ILE A O 1
ATOM 681 N N . LYS A 1 92 ? 12.326 -9.465 -16.687 1.00 92.38 92 LYS A N 1
ATOM 682 C CA . LYS A 1 92 ? 12.779 -10.502 -17.616 1.00 92.38 92 LYS A CA 1
ATOM 683 C C . LYS A 1 92 ? 11.707 -11.568 -17.850 1.00 92.38 92 LYS A C 1
ATOM 685 O O . LYS A 1 92 ? 10.917 -11.908 -16.963 1.00 92.38 92 LYS A O 1
ATOM 690 N N . ALA A 1 93 ? 11.711 -12.133 -19.050 1.00 93.19 93 ALA A N 1
ATOM 691 C CA . ALA A 1 93 ? 10.938 -13.321 -19.373 1.00 93.19 93 ALA A CA 1
ATOM 692 C C . ALA A 1 93 ? 11.650 -14.543 -18.772 1.00 93.19 93 ALA A C 1
ATOM 694 O O . ALA A 1 93 ? 12.686 -14.980 -19.270 1.00 93.19 93 ALA A O 1
ATOM 695 N N . GLY A 1 94 ? 11.122 -15.048 -17.655 1.00 85.00 94 GLY A N 1
ATOM 696 C CA . GLY A 1 94 ? 11.554 -16.320 -17.071 1.00 85.00 94 GLY A CA 1
ATOM 697 C C . GLY A 1 94 ? 10.977 -17.514 -17.835 1.00 85.00 94 GLY A C 1
ATOM 698 O O . GLY A 1 94 ? 10.150 -17.343 -18.727 1.00 85.00 94 GLY A O 1
ATOM 699 N N . THR A 1 95 ? 11.359 -18.732 -17.449 1.00 82.81 95 THR A N 1
ATOM 700 C CA . THR A 1 95 ? 10.916 -19.979 -18.107 1.00 82.81 95 THR A CA 1
ATOM 701 C C . THR A 1 95 ? 9.398 -20.184 -18.106 1.00 82.81 95 THR A C 1
ATOM 703 O O . THR A 1 95 ? 8.882 -20.851 -18.992 1.00 82.81 95 THR A O 1
ATOM 706 N N . GLY A 1 96 ? 8.677 -19.597 -17.145 1.00 84.88 96 GLY A N 1
ATOM 707 C CA . GLY A 1 96 ? 7.213 -19.651 -17.067 1.00 84.88 96 GLY A CA 1
ATOM 708 C C . GLY A 1 96 ? 6.469 -18.548 -17.832 1.00 84.88 96 GLY A C 1
ATOM 709 O O . GLY A 1 96 ? 5.244 -18.515 -17.781 1.00 84.88 96 GLY A O 1
ATOM 710 N N . TRP A 1 97 ? 7.164 -17.617 -18.497 1.00 92.94 97 TRP A N 1
ATOM 711 C CA . TRP A 1 97 ? 6.509 -16.554 -19.267 1.00 92.94 97 TRP A CA 1
ATOM 712 C C . TRP A 1 97 ? 6.107 -17.053 -20.658 1.00 92.94 97 TRP A C 1
ATOM 714 O O . TRP A 1 97 ? 6.960 -17.455 -21.444 1.00 92.94 97 TRP A O 1
ATOM 724 N N . THR A 1 98 ? 4.814 -16.977 -20.974 1.00 93.19 98 THR A N 1
ATOM 725 C CA . THR A 1 98 ? 4.240 -17.417 -22.260 1.00 93.19 98 THR A CA 1
ATOM 726 C C . THR A 1 98 ? 3.835 -16.261 -23.178 1.00 93.19 98 THR A C 1
ATOM 728 O O . THR A 1 98 ? 3.410 -16.489 -24.308 1.00 93.19 98 THR A O 1
ATOM 731 N N . GLY A 1 99 ? 3.949 -15.017 -22.704 1.00 95.00 99 GLY A N 1
ATOM 732 C CA . GLY A 1 99 ? 3.599 -13.823 -23.467 1.00 95.00 99 GLY A CA 1
ATOM 733 C C . GLY A 1 99 ? 4.688 -13.375 -24.445 1.00 95.00 99 GLY A C 1
ATOM 734 O O . GLY A 1 99 ? 5.735 -14.006 -24.606 1.00 95.00 99 GLY A O 1
ATOM 735 N N . LYS A 1 100 ? 4.462 -12.218 -25.076 1.00 97.75 100 LYS A N 1
ATOM 736 C CA . LYS A 1 100 ? 5.417 -11.596 -26.005 1.00 97.75 100 LYS A CA 1
ATOM 737 C C . LYS A 1 100 ? 6.740 -11.284 -25.298 1.00 97.75 100 LYS A C 1
ATOM 739 O O . LYS A 1 100 ? 6.767 -10.970 -24.105 1.00 97.75 100 LYS A O 1
ATOM 744 N N . THR A 1 101 ? 7.841 -11.343 -26.042 1.00 97.88 101 THR A N 1
ATOM 745 C CA . THR A 1 101 ? 9.175 -11.014 -25.526 1.00 97.88 101 THR A CA 1
ATOM 746 C C . THR A 1 101 ? 9.962 -10.163 -26.505 1.00 97.88 101 THR A C 1
ATOM 748 O O . THR A 1 101 ? 9.821 -10.333 -27.713 1.00 97.88 101 THR A O 1
ATOM 751 N N . VAL A 1 102 ? 10.864 -9.340 -25.979 1.00 97.75 102 VAL A N 1
ATOM 752 C CA . VAL A 1 102 ? 11.896 -8.634 -26.744 1.00 97.75 102 VAL A CA 1
ATOM 753 C C . VAL A 1 102 ? 13.266 -8.959 -26.154 1.00 97.75 102 VAL A C 1
ATOM 755 O O . VAL A 1 102 ? 13.400 -9.106 -24.939 1.00 97.75 102 VAL A O 1
ATOM 758 N N . THR A 1 103 ? 14.288 -9.102 -26.995 1.00 96.88 103 THR A N 1
ATOM 759 C CA . THR A 1 103 ? 15.665 -9.343 -26.541 1.00 96.88 103 THR A CA 1
ATOM 760 C C . THR A 1 103 ? 16.448 -8.042 -26.589 1.00 96.88 103 THR A C 1
ATOM 762 O O . THR A 1 103 ? 16.562 -7.448 -27.659 1.00 96.88 103 THR A O 1
ATOM 765 N N . TYR A 1 104 ? 17.025 -7.634 -25.458 1.00 93.38 104 TYR A N 1
ATOM 766 C CA . TYR A 1 104 ? 17.945 -6.497 -25.381 1.00 93.38 104 TYR A CA 1
ATOM 767 C C . TYR A 1 104 ? 19.200 -6.837 -24.575 1.00 93.38 104 TYR A C 1
ATOM 769 O O . TYR A 1 104 ? 19.152 -7.710 -23.700 1.00 93.38 104 TYR A O 1
ATOM 777 N N . PRO A 1 105 ? 20.319 -6.139 -24.848 1.00 91.12 105 PRO A N 1
ATOM 778 C CA . PRO A 1 105 ? 21.478 -6.183 -23.976 1.00 91.12 105 PRO A CA 1
ATOM 779 C C . PRO A 1 105 ? 21.124 -5.606 -22.599 1.00 91.12 105 PRO A C 1
ATOM 781 O O . PRO A 1 105 ? 20.426 -4.599 -22.492 1.00 91.12 105 PRO A O 1
ATOM 784 N N . THR A 1 106 ? 21.626 -6.241 -21.546 1.00 86.75 106 THR A N 1
ATOM 785 C CA . THR A 1 106 ? 21.522 -5.797 -20.155 1.00 86.75 106 THR A CA 1
ATOM 786 C C . THR A 1 106 ? 22.861 -5.980 -19.462 1.00 86.75 106 THR A C 1
ATOM 788 O O . THR A 1 106 ? 23.613 -6.902 -19.786 1.00 86.75 106 THR A O 1
ATOM 791 N N . GLN A 1 107 ? 23.159 -5.105 -18.507 1.00 85.81 107 GLN A N 1
ATOM 792 C CA . GLN A 1 107 ? 24.330 -5.256 -17.655 1.00 85.81 107 GLN A CA 1
ATOM 793 C C . GLN A 1 107 ? 24.004 -6.209 -16.506 1.00 85.81 107 GLN A C 1
ATOM 795 O O . GLN A 1 107 ? 23.039 -6.000 -15.777 1.00 85.81 107 GLN A O 1
ATOM 800 N N . GLU A 1 108 ? 24.822 -7.240 -16.338 1.00 80.81 108 GLU A N 1
ATOM 801 C CA . GLU A 1 108 ? 24.801 -8.126 -15.179 1.00 80.81 108 GLU A CA 1
ATOM 802 C C . GLU A 1 108 ? 26.087 -7.959 -14.392 1.00 80.81 108 GLU A C 1
ATOM 804 O O . GLU A 1 108 ? 27.159 -7.780 -14.969 1.00 80.81 108 GLU A O 1
ATOM 809 N N . TRP A 1 109 ? 25.989 -8.045 -13.070 1.00 78.75 109 TRP A N 1
ATOM 810 C CA . TRP A 1 109 ? 27.174 -8.142 -12.235 1.00 78.75 109 TRP A CA 1
ATOM 811 C C . TRP A 1 109 ? 27.713 -9.570 -12.270 1.00 78.75 109 TRP A C 1
ATOM 813 O O . TRP A 1 109 ? 27.090 -10.489 -11.730 1.00 78.75 109 TRP A O 1
ATOM 823 N N . ASP A 1 110 ? 28.878 -9.758 -12.879 1.00 79.44 110 ASP A N 1
ATOM 824 C CA . ASP A 1 110 ? 29.591 -11.025 -12.832 1.00 79.44 110 ASP A CA 1
ATOM 825 C C . ASP A 1 110 ? 30.395 -11.114 -11.527 1.00 79.44 110 ASP A C 1
ATOM 827 O O . ASP A 1 110 ? 31.370 -10.390 -11.310 1.00 79.44 110 ASP A O 1
ATOM 831 N N . LYS A 1 111 ? 29.975 -12.029 -10.645 1.00 77.69 111 LYS A N 1
ATOM 832 C CA . LYS A 1 111 ? 30.634 -12.275 -9.355 1.00 77.69 111 LYS A CA 1
ATOM 833 C C . LYS A 1 111 ? 32.038 -12.862 -9.508 1.00 77.69 111 LYS A C 1
ATOM 835 O O . LYS A 1 111 ? 32.847 -12.658 -8.612 1.00 77.69 111 LYS A O 1
ATOM 840 N N . ALA A 1 112 ? 32.325 -13.580 -10.595 1.00 84.00 112 ALA A N 1
ATOM 841 C CA . ALA A 1 112 ? 33.632 -14.194 -10.815 1.00 84.00 112 ALA A CA 1
ATOM 842 C C . ALA A 1 112 ? 34.679 -13.154 -11.234 1.00 84.00 112 ALA A C 1
ATOM 844 O O . ALA A 1 112 ? 35.812 -13.193 -10.762 1.00 84.00 112 ALA A O 1
ATOM 845 N N . SER A 1 113 ? 34.293 -12.200 -12.086 1.00 83.62 113 SER A N 1
ATOM 846 C CA . SER A 1 113 ? 35.189 -11.137 -12.560 1.00 83.62 113 SER A CA 1
ATOM 847 C C . SER A 1 113 ? 35.077 -9.818 -11.785 1.00 83.62 113 SER A C 1
ATOM 849 O O . SER A 1 113 ? 35.886 -8.916 -12.011 1.00 83.62 113 SER A O 1
ATOM 851 N N . ASN A 1 114 ? 34.111 -9.702 -10.864 1.00 84.06 114 ASN A N 1
ATOM 852 C CA . ASN A 1 114 ? 33.810 -8.501 -10.075 1.00 84.06 114 ASN A CA 1
ATOM 853 C C . ASN A 1 114 ? 33.598 -7.253 -10.958 1.00 84.06 114 ASN A C 1
ATOM 855 O O . ASN A 1 114 ? 34.081 -6.159 -10.650 1.00 84.06 114 ASN A O 1
ATOM 859 N N . LYS A 1 115 ? 32.929 -7.444 -12.103 1.00 86.69 115 LYS A N 1
ATOM 860 C CA . LYS A 1 115 ? 32.681 -6.420 -13.127 1.00 86.69 115 LYS A CA 1
ATOM 861 C C . LYS A 1 115 ? 31.278 -6.565 -13.710 1.00 86.69 115 LYS A C 1
ATOM 863 O O . LYS A 1 115 ? 30.690 -7.644 -13.704 1.00 86.69 115 LYS A O 1
ATOM 868 N N . TYR A 1 116 ? 30.760 -5.471 -14.265 1.00 81.56 116 TYR A N 1
ATOM 869 C CA . TYR A 1 116 ? 29.560 -5.529 -15.093 1.00 81.56 116 TYR A CA 1
ATOM 870 C C . TYR A 1 116 ? 29.898 -6.098 -16.473 1.00 81.56 116 TYR A C 1
ATOM 872 O O . TYR A 1 116 ? 30.791 -5.594 -17.153 1.00 81.56 116 TYR A O 1
ATOM 880 N N . VAL A 1 117 ? 29.156 -7.118 -16.895 1.00 87.44 117 VAL A N 1
ATOM 881 C CA . VAL A 1 117 ? 29.214 -7.696 -18.242 1.00 87.44 117 VAL A CA 1
ATOM 882 C C . VAL A 1 117 ? 27.902 -7.429 -18.965 1.00 87.44 117 VAL A C 1
ATOM 884 O O . VAL A 1 117 ? 26.841 -7.386 -18.348 1.00 87.44 117 VAL A O 1
ATOM 887 N N . THR A 1 118 ? 27.961 -7.234 -20.280 1.00 90.62 118 THR A N 1
ATOM 888 C CA . THR A 1 118 ? 26.750 -7.084 -21.094 1.00 90.62 118 THR A CA 1
ATOM 889 C C . THR A 1 118 ? 26.347 -8.440 -21.645 1.00 90.62 118 THR A C 1
ATOM 891 O O . THR A 1 118 ? 27.123 -9.069 -22.361 1.00 90.62 118 THR A O 1
ATOM 894 N N . ILE A 1 119 ? 25.129 -8.875 -21.339 1.00 87.94 119 ILE A N 1
ATOM 895 C CA . ILE A 1 119 ? 24.535 -10.089 -21.903 1.00 87.94 119 ILE A CA 1
ATOM 896 C C . ILE A 1 119 ? 23.213 -9.754 -22.582 1.00 87.94 119 ILE A C 1
ATOM 898 O O . ILE A 1 119 ? 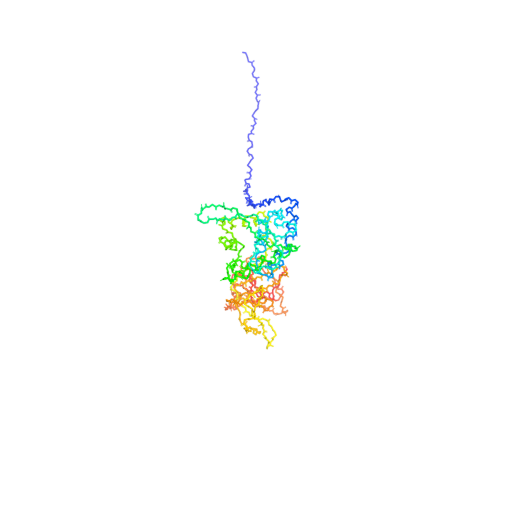22.540 -8.798 -22.206 1.00 87.94 119 ILE A O 1
ATOM 902 N N . ASN A 1 120 ? 22.796 -10.562 -23.552 1.00 92.75 120 ASN A N 1
ATOM 903 C CA . ASN A 1 120 ? 21.438 -10.473 -24.079 1.00 92.75 120 ASN A CA 1
ATOM 904 C C . ASN A 1 120 ? 20.466 -11.186 -23.134 1.00 92.75 120 ASN A C 1
ATOM 906 O O . ASN A 1 120 ? 20.662 -12.354 -22.802 1.00 92.75 120 ASN A O 1
ATOM 910 N N . ALA A 1 121 ? 19.396 -10.499 -22.741 1.00 92.19 121 ALA A N 1
ATOM 911 C CA . ALA A 1 121 ? 18.312 -11.071 -21.953 1.00 92.19 121 ALA A CA 1
ATOM 912 C C . ALA A 1 121 ? 16.971 -10.892 -22.671 1.00 92.19 121 ALA A C 1
ATOM 914 O O . ALA A 1 121 ? 16.737 -9.893 -23.354 1.00 92.19 121 ALA A O 1
ATOM 915 N N . LYS A 1 122 ? 16.075 -11.870 -22.498 1.00 96.31 122 LYS A N 1
ATOM 916 C CA . LYS A 1 122 ? 14.678 -11.746 -22.919 1.00 96.31 122 LYS A CA 1
ATOM 917 C C . LYS A 1 122 ? 13.901 -10.985 -21.853 1.00 96.31 122 LYS A C 1
ATOM 919 O O . LYS A 1 122 ? 13.904 -11.368 -20.683 1.00 96.31 122 LYS A O 1
ATOM 924 N N . PHE A 1 123 ? 13.197 -9.947 -22.269 1.00 97.00 123 PHE A N 1
ATOM 925 C CA . PHE A 1 123 ? 12.302 -9.155 -21.439 1.00 97.00 123 PHE A CA 1
ATOM 926 C C . PHE A 1 123 ? 10.856 -9.380 -21.851 1.00 97.00 123 PHE A C 1
ATOM 928 O O . PHE A 1 123 ? 10.572 -9.656 -23.018 1.00 97.00 123 PHE A O 1
ATOM 935 N N . ARG A 1 124 ? 9.945 -9.277 -20.882 1.00 98.12 124 ARG A N 1
ATOM 936 C CA . ARG A 1 124 ? 8.502 -9.346 -21.134 1.00 98.12 124 ARG A CA 1
ATOM 937 C C . ARG A 1 124 ? 8.068 -8.131 -21.956 1.00 98.12 124 ARG A C 1
ATOM 939 O O . ARG A 1 124 ? 8.614 -7.043 -21.769 1.00 98.12 124 ARG A O 1
ATOM 946 N N . VAL A 1 125 ? 7.113 -8.330 -22.855 1.00 98.38 125 VAL A N 1
ATOM 947 C CA . VAL A 1 125 ? 6.423 -7.268 -23.598 1.00 98.38 125 VAL A CA 1
ATOM 948 C C . VAL A 1 125 ? 4.958 -7.294 -23.190 1.00 98.38 125 VAL A C 1
ATOM 950 O O . VAL A 1 125 ? 4.341 -8.362 -23.183 1.00 98.38 125 VAL A O 1
ATOM 953 N N . TYR A 1 126 ? 4.421 -6.125 -22.869 1.00 98.31 126 TYR A N 1
ATOM 954 C CA . TYR A 1 126 ? 3.047 -5.947 -22.411 1.00 98.31 126 TYR A CA 1
ATOM 955 C C . TYR A 1 126 ? 2.210 -5.208 -23.454 1.00 98.31 126 TYR A C 1
ATOM 957 O O . TYR A 1 126 ? 2.759 -4.634 -24.394 1.00 98.31 126 TYR A O 1
ATOM 965 N N . ASN A 1 127 ? 0.883 -5.233 -23.310 1.00 97.69 127 ASN A N 1
ATOM 966 C CA . ASN A 1 127 ? 0.016 -4.467 -24.208 1.00 97.69 127 ASN A CA 1
ATOM 967 C C . ASN A 1 127 ? -0.026 -2.983 -23.822 1.00 97.69 127 ASN A C 1
ATOM 969 O O . ASN A 1 127 ? -0.147 -2.131 -24.698 1.00 97.69 127 ASN A O 1
ATOM 973 N N . ASP A 1 128 ? 0.090 -2.683 -22.528 1.00 97.50 128 ASP A N 1
ATOM 974 C CA . ASP A 1 128 ? 0.086 -1.331 -21.979 1.00 97.50 128 ASP A CA 1
ATOM 975 C C . ASP A 1 128 ? 0.804 -1.266 -20.612 1.00 97.50 128 ASP A C 1
ATOM 977 O O . ASP A 1 128 ? 1.367 -2.248 -20.115 1.00 97.50 128 ASP A O 1
ATOM 981 N N . TYR A 1 129 ? 0.794 -0.088 -19.983 1.00 97.88 129 TYR A N 1
ATOM 982 C CA . TYR A 1 129 ? 1.354 0.090 -18.643 1.00 97.88 129 TYR A CA 1
ATOM 983 C C . TYR A 1 129 ? 0.537 -0.580 -17.538 1.00 97.88 129 TYR A C 1
ATOM 985 O O . TYR A 1 129 ? 1.121 -0.936 -16.515 1.00 97.88 129 TYR A O 1
ATOM 993 N N . SER A 1 130 ? -0.768 -0.802 -17.721 1.00 97.50 130 SER A N 1
ATOM 994 C CA . SER A 1 130 ? -1.591 -1.508 -16.735 1.00 97.50 130 SER A CA 1
ATOM 995 C C . SER A 1 130 ? -1.069 -2.927 -16.513 1.00 97.50 130 SER A C 1
ATOM 997 O O . SER A 1 130 ? -0.900 -3.343 -15.366 1.00 97.50 130 SER A O 1
ATOM 999 N N . ASP A 1 131 ? -0.749 -3.638 -17.595 1.00 98.06 131 ASP A N 1
ATOM 1000 C CA . ASP A 1 131 ? -0.151 -4.976 -17.556 1.00 98.06 131 ASP A CA 1
ATOM 1001 C C . ASP A 1 131 ? 1.216 -4.964 -16.842 1.00 98.06 131 ASP A C 1
ATOM 1003 O O . ASP A 1 131 ? 1.483 -5.798 -15.974 1.00 98.06 131 ASP A O 1
ATOM 1007 N N . SER A 1 132 ? 2.061 -3.967 -17.132 1.00 98.44 132 SER A N 1
ATOM 1008 C CA . SER A 1 132 ? 3.378 -3.813 -16.495 1.00 98.44 132 SER A CA 1
ATOM 1009 C C . SER A 1 132 ? 3.279 -3.553 -14.986 1.00 98.44 132 SER A C 1
ATOM 1011 O O . SER A 1 132 ? 4.022 -4.149 -14.203 1.00 98.44 132 SER A O 1
ATOM 1013 N N . PHE A 1 133 ? 2.370 -2.672 -14.552 1.00 98.69 133 PHE A N 1
ATOM 1014 C CA . PHE A 1 133 ? 2.112 -2.417 -13.128 1.00 98.69 133 PHE A CA 1
ATOM 1015 C C . PHE A 1 133 ? 1.524 -3.645 -12.431 1.00 98.69 133 PHE A C 1
ATOM 1017 O O . PHE A 1 133 ? 1.903 -3.939 -11.296 1.00 98.69 133 PHE A O 1
ATOM 1024 N N . SER A 1 134 ? 0.638 -4.381 -13.106 1.00 98.19 134 SER A N 1
ATOM 1025 C CA . SER A 1 134 ? 0.057 -5.607 -12.563 1.00 98.19 134 SER A CA 1
ATOM 1026 C C . SER A 1 134 ? 1.112 -6.681 -12.312 1.00 98.19 134 SER A C 1
ATOM 1028 O O . SER A 1 134 ? 1.124 -7.282 -11.240 1.00 98.19 134 SER A O 1
ATOM 1030 N N . ASP A 1 135 ? 2.031 -6.894 -13.253 1.00 97.69 135 ASP A N 1
ATOM 1031 C CA . ASP A 1 135 ? 3.082 -7.905 -13.117 1.00 97.69 135 ASP A CA 1
ATOM 1032 C C . ASP A 1 135 ? 4.104 -7.537 -12.025 1.00 97.69 135 ASP A C 1
ATOM 1034 O O . ASP A 1 135 ? 4.513 -8.387 -11.230 1.00 97.69 135 ASP A O 1
ATOM 1038 N N . ASN A 1 136 ? 4.456 -6.250 -11.898 1.00 98.12 136 ASN A N 1
ATOM 1039 C CA . ASN A 1 136 ? 5.263 -5.771 -10.771 1.00 98.12 136 ASN A CA 1
ATOM 1040 C C . ASN A 1 136 ? 4.558 -6.010 -9.423 1.00 98.12 136 ASN A C 1
ATOM 1042 O O . ASN A 1 136 ? 5.168 -6.573 -8.511 1.00 98.12 136 ASN A O 1
ATOM 1046 N N . ALA A 1 137 ? 3.276 -5.657 -9.308 1.00 98.31 137 ALA A N 1
ATOM 1047 C CA . ALA A 1 137 ? 2.520 -5.844 -8.072 1.00 98.31 137 ALA A CA 1
ATOM 1048 C C . ALA A 1 137 ? 2.396 -7.323 -7.683 1.00 98.31 137 ALA A C 1
ATOM 1050 O O . ALA A 1 137 ? 2.598 -7.680 -6.522 1.00 98.31 137 ALA A O 1
ATOM 1051 N N . GLN A 1 138 ? 2.139 -8.198 -8.660 1.00 96.88 138 GLN A N 1
ATOM 1052 C CA . GLN A 1 138 ? 2.099 -9.645 -8.455 1.00 96.88 138 GLN A CA 1
ATOM 1053 C C . GLN A 1 138 ? 3.457 -10.195 -8.025 1.00 96.88 138 GLN A C 1
ATOM 1055 O O . GLN A 1 138 ? 3.508 -10.991 -7.093 1.00 96.88 138 GLN A O 1
ATOM 1060 N N . LYS A 1 139 ? 4.563 -9.742 -8.627 1.00 96.00 139 LYS A N 1
ATOM 1061 C CA . LYS A 1 139 ? 5.914 -10.128 -8.195 1.00 96.00 139 LYS A CA 1
ATOM 1062 C C . LYS A 1 139 ? 6.169 -9.736 -6.738 1.00 96.00 139 LYS A C 1
ATOM 1064 O O . LYS A 1 139 ? 6.678 -10.546 -5.969 1.00 96.00 139 LYS A O 1
ATOM 1069 N N . LEU A 1 140 ? 5.809 -8.515 -6.340 1.00 97.75 140 LEU A N 1
ATOM 1070 C CA . LEU A 1 140 ? 6.007 -8.049 -4.966 1.00 97.75 140 LEU A CA 1
ATOM 1071 C C . LEU A 1 140 ? 5.074 -8.751 -3.969 1.00 97.75 140 LEU A C 1
ATOM 1073 O O . LEU A 1 140 ? 5.492 -9.054 -2.855 1.00 97.75 140 LEU A O 1
ATOM 1077 N N . ARG A 1 141 ? 3.832 -9.064 -4.353 1.00 97.12 141 ARG A N 1
ATOM 1078 C CA . ARG A 1 141 ? 2.859 -9.729 -3.472 1.00 97.12 141 ARG A CA 1
ATOM 1079 C C . ARG A 1 141 ? 3.031 -11.246 -3.388 1.00 97.12 141 ARG A C 1
ATOM 1081 O O . ARG A 1 141 ? 2.872 -11.809 -2.313 1.00 97.12 141 ARG A O 1
ATOM 1088 N N . TYR A 1 142 ? 3.320 -11.917 -4.493 1.00 95.56 142 TYR A N 1
ATOM 1089 C CA . TYR A 1 142 ? 3.417 -13.381 -4.550 1.00 95.56 142 TYR A CA 1
ATOM 1090 C C . TYR A 1 142 ? 4.853 -13.898 -4.533 1.00 95.56 142 TYR A C 1
ATOM 1092 O O . TYR A 1 142 ? 5.062 -15.110 -4.500 1.00 95.56 142 TYR A O 1
ATOM 1100 N N . GLY A 1 143 ? 5.834 -12.996 -4.507 1.00 94.31 143 GLY A N 1
ATOM 1101 C CA . GLY A 1 143 ? 7.234 -13.343 -4.338 1.00 94.31 143 GLY A CA 1
ATOM 1102 C C . GLY A 1 143 ? 7.804 -14.089 -5.540 1.00 94.31 143 GLY A C 1
ATOM 1103 O O . GLY A 1 143 ? 7.499 -13.804 -6.699 1.00 94.31 143 GLY A O 1
ATOM 1104 N N . LEU A 1 144 ? 8.690 -15.031 -5.244 1.00 91.12 144 LEU A N 1
ATOM 1105 C CA . LEU A 1 144 ? 9.364 -15.877 -6.218 1.00 91.12 144 LEU A CA 1
ATOM 1106 C C . LEU A 1 144 ? 8.877 -17.318 -6.065 1.00 91.12 144 LEU A C 1
ATOM 1108 O O . LEU A 1 144 ? 8.396 -17.717 -5.008 1.00 91.12 144 LEU A O 1
ATOM 1112 N N . THR A 1 145 ? 9.052 -18.130 -7.105 1.00 89.94 145 THR A N 1
ATOM 1113 C CA . THR A 1 145 ? 8.619 -19.539 -7.101 1.00 89.94 145 THR A CA 1
ATOM 1114 C C . THR A 1 145 ? 9.197 -20.352 -5.940 1.00 89.94 145 THR A C 1
ATOM 1116 O O . THR A 1 145 ? 8.542 -21.266 -5.451 1.00 89.94 145 THR A O 1
ATOM 1119 N N . TRP A 1 146 ? 10.403 -20.008 -5.485 1.00 91.62 146 TRP A N 1
ATOM 1120 C CA . TRP A 1 146 ? 11.104 -20.660 -4.377 1.00 91.62 146 TRP A CA 1
ATOM 1121 C C . TRP A 1 146 ? 10.925 -19.957 -3.023 1.00 91.62 146 TRP A C 1
ATOM 1123 O O . TRP A 1 146 ? 11.241 -20.544 -1.992 1.00 91.62 146 TRP A O 1
ATOM 1133 N N . ASP A 1 147 ? 10.408 -18.726 -3.006 1.00 95.38 147 ASP A N 1
ATOM 1134 C CA . ASP A 1 147 ? 10.081 -17.992 -1.783 1.00 95.38 147 ASP A CA 1
ATOM 1135 C C . ASP A 1 147 ? 8.946 -16.994 -2.045 1.00 95.38 147 ASP A C 1
ATOM 1137 O O . ASP A 1 147 ? 9.142 -15.865 -2.509 1.00 95.38 147 ASP A O 1
ATOM 1141 N N . LYS A 1 148 ? 7.726 -17.417 -1.704 1.00 94.31 148 LYS A N 1
ATOM 1142 C CA . LYS A 1 148 ? 6.510 -16.604 -1.839 1.00 94.31 148 LYS A CA 1
ATOM 1143 C C . LYS A 1 148 ? 6.509 -15.344 -0.965 1.00 94.31 148 LYS A C 1
ATOM 1145 O O . LYS A 1 148 ? 5.749 -14.419 -1.226 1.00 94.31 148 LYS A O 1
ATOM 1150 N N . ASN A 1 149 ? 7.345 -15.310 0.074 1.00 95.38 149 ASN A N 1
ATOM 1151 C CA . ASN A 1 149 ? 7.455 -14.202 1.016 1.00 95.38 149 ASN A CA 1
ATOM 1152 C C . ASN A 1 149 ? 8.716 -13.363 0.764 1.00 95.38 149 ASN A C 1
ATOM 1154 O O . ASN A 1 149 ? 9.017 -12.472 1.554 1.00 95.38 149 ASN A O 1
ATOM 1158 N N . TYR A 1 150 ? 9.442 -13.593 -0.335 1.00 97.81 150 TYR A N 1
ATOM 1159 C CA . TYR A 1 150 ? 10.719 -12.927 -0.604 1.00 97.81 150 TYR A CA 1
ATOM 1160 C C . TYR A 1 150 ? 10.626 -11.392 -0.536 1.00 97.81 150 TYR A C 1
ATOM 1162 O O . TYR A 1 150 ? 11.508 -10.710 -0.004 1.00 97.81 150 TYR A O 1
ATOM 1170 N N . TYR A 1 151 ? 9.506 -10.841 -1.010 1.00 98.06 151 TYR A N 1
ATOM 1171 C CA . TYR A 1 151 ? 9.196 -9.412 -0.977 1.00 98.06 151 TYR A CA 1
ATOM 1172 C C . TYR A 1 151 ? 8.184 -9.035 0.119 1.00 98.06 151 TYR A C 1
ATOM 1174 O O . TYR A 1 151 ? 7.606 -7.958 0.07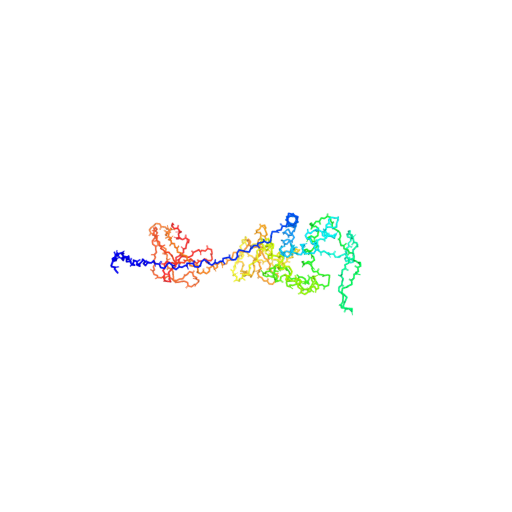0 1.00 98.06 151 TYR A O 1
ATOM 1182 N N . SER A 1 152 ? 7.975 -9.865 1.148 1.00 97.12 152 SER A N 1
ATOM 1183 C CA . SER A 1 152 ? 6.934 -9.605 2.152 1.00 97.12 152 SER A CA 1
ATOM 1184 C C . SER A 1 152 ? 7.136 -8.319 2.948 1.00 97.12 152 SER A C 1
ATOM 1186 O O . SER A 1 152 ? 6.162 -7.731 3.410 1.00 97.12 152 SER A O 1
ATOM 1188 N N . GLY A 1 153 ? 8.371 -7.830 3.074 1.00 97.81 153 GLY A N 1
ATOM 1189 C CA . GLY A 1 153 ? 8.649 -6.526 3.674 1.00 97.81 153 GLY A CA 1
ATOM 1190 C C . GLY A 1 153 ? 8.348 -5.327 2.774 1.00 97.81 153 GLY A C 1
ATOM 1191 O O . GLY A 1 153 ? 8.688 -4.216 3.154 1.00 97.81 153 GLY A O 1
ATOM 1192 N N . THR A 1 154 ? 7.715 -5.509 1.610 1.00 98.12 154 THR A N 1
ATOM 1193 C CA . THR A 1 154 ? 7.121 -4.407 0.827 1.00 98.12 154 THR A CA 1
ATOM 1194 C C . THR A 1 154 ? 5.616 -4.271 1.046 1.00 98.12 154 THR A C 1
ATOM 1196 O O . THR A 1 154 ? 4.995 -3.338 0.539 1.00 98.12 154 THR A O 1
ATOM 1199 N N . TRP A 1 155 ? 5.007 -5.216 1.764 1.00 98.12 155 TRP A N 1
ATOM 1200 C CA . TRP A 1 155 ? 3.569 -5.256 1.995 1.00 98.12 155 TRP A CA 1
ATOM 1201 C C . TRP A 1 155 ? 3.173 -4.267 3.093 1.00 98.12 155 TRP A C 1
ATOM 1203 O O . TRP A 1 155 ? 3.855 -4.168 4.121 1.00 98.12 155 TRP A O 1
ATOM 1213 N N . LEU A 1 156 ? 2.050 -3.567 2.918 1.00 98.00 156 LEU A N 1
ATOM 1214 C CA . LEU A 1 156 ? 1.563 -2.592 3.905 1.00 98.00 156 LEU A CA 1
ATOM 1215 C C . LEU A 1 156 ? 1.317 -3.244 5.276 1.00 98.00 156 LEU A C 1
ATOM 1217 O O . LEU A 1 156 ? 1.572 -2.638 6.317 1.00 98.00 156 LEU A O 1
ATOM 1221 N N . GLU A 1 157 ? 0.882 -4.510 5.316 1.00 95.19 157 GLU A N 1
ATOM 1222 C CA . GLU A 1 157 ? 0.694 -5.221 6.586 1.00 95.19 157 GLU A CA 1
ATOM 1223 C C . GLU A 1 157 ? 1.994 -5.389 7.388 1.00 95.19 157 GLU A C 1
ATOM 1225 O O . GLU A 1 157 ? 1.954 -5.355 8.621 1.00 95.19 157 GLU A O 1
ATOM 1230 N N . ASN A 1 158 ? 3.141 -5.472 6.712 1.00 95.69 158 ASN A N 1
ATOM 1231 C CA . ASN A 1 158 ? 4.450 -5.747 7.311 1.00 95.69 158 ASN A CA 1
ATOM 1232 C C . ASN A 1 158 ? 5.316 -4.493 7.485 1.00 95.69 158 ASN A C 1
ATOM 1234 O O . ASN A 1 158 ? 6.413 -4.574 8.029 1.00 95.69 158 ASN A O 1
ATOM 1238 N N . THR A 1 159 ? 4.832 -3.333 7.044 1.00 94.56 159 THR A N 1
ATOM 1239 C CA . THR A 1 159 ? 5.576 -2.067 7.068 1.00 94.56 159 THR A CA 1
ATOM 1240 C C . THR A 1 159 ? 4.762 -0.960 7.727 1.00 94.56 159 THR A C 1
ATOM 1242 O O . THR A 1 159 ? 3.551 -1.093 7.917 1.00 94.56 159 THR A O 1
ATOM 1245 N N . THR A 1 160 ? 5.432 0.110 8.155 1.00 90.25 160 THR A N 1
ATOM 1246 C CA . THR A 1 160 ? 4.763 1.329 8.651 1.00 90.25 160 THR A CA 1
ATOM 1247 C C . THR A 1 160 ? 4.973 2.491 7.691 1.00 90.25 160 THR A C 1
ATOM 1249 O O . THR A 1 160 ? 4.146 3.394 7.630 1.00 90.25 160 THR A O 1
ATOM 1252 N N . THR A 1 161 ? 6.073 2.466 6.941 1.00 96.69 161 THR A N 1
ATOM 1253 C CA . THR A 1 161 ? 6.469 3.547 6.044 1.00 96.69 161 THR A CA 1
ATOM 1254 C C . THR A 1 161 ? 6.979 3.001 4.711 1.00 96.69 161 THR A C 1
ATOM 1256 O O . THR A 1 161 ? 7.489 1.876 4.648 1.00 96.69 161 THR A O 1
ATOM 1259 N N . TYR A 1 162 ? 6.921 3.803 3.643 1.00 98.38 162 TYR A N 1
ATOM 1260 C CA . TYR A 1 162 ? 7.511 3.424 2.354 1.00 98.38 162 TYR A CA 1
ATOM 1261 C C . TYR A 1 162 ? 9.029 3.188 2.462 1.00 98.38 162 TYR A C 1
ATOM 1263 O O . TYR A 1 162 ? 9.594 2.402 1.703 1.00 98.38 162 TYR A O 1
ATOM 1271 N N . GLN A 1 163 ? 9.709 3.819 3.427 1.00 98.69 163 GLN A N 1
ATOM 1272 C CA . GLN A 1 163 ? 11.135 3.634 3.694 1.00 98.69 163 GLN A CA 1
ATOM 1273 C C . GLN A 1 163 ? 11.445 2.195 4.125 1.00 98.69 163 GLN A C 1
ATOM 1275 O O . GLN A 1 163 ? 12.498 1.673 3.758 1.00 98.69 163 GLN A O 1
ATOM 1280 N N . ASP A 1 164 ? 10.544 1.545 4.869 1.00 98.19 164 ASP A N 1
ATOM 1281 C CA . ASP A 1 164 ? 10.688 0.133 5.245 1.00 98.19 164 ASP A CA 1
ATOM 1282 C C . ASP A 1 164 ? 10.665 -0.752 3.991 1.00 98.19 164 ASP A C 1
ATOM 1284 O O . ASP A 1 164 ? 11.548 -1.591 3.798 1.00 98.19 164 ASP A O 1
ATOM 1288 N N . SER A 1 165 ? 9.718 -0.482 3.086 1.00 98.38 165 SER A N 1
ATOM 1289 C CA . SER A 1 165 ? 9.603 -1.172 1.797 1.00 98.38 165 SER A CA 1
ATOM 1290 C C . SER A 1 165 ? 10.832 -0.944 0.909 1.00 98.38 165 SER A C 1
ATOM 1292 O O . SER A 1 165 ? 11.400 -1.897 0.373 1.00 98.38 165 SER A O 1
ATOM 1294 N N . ALA A 1 166 ? 11.310 0.299 0.793 1.00 98.62 166 ALA A N 1
ATOM 1295 C CA . ALA A 1 166 ? 12.508 0.627 0.021 1.00 98.62 166 ALA A CA 1
ATOM 1296 C C . ALA A 1 166 ? 13.755 -0.106 0.547 1.00 98.62 166 ALA A C 1
ATOM 1298 O O . ALA A 1 166 ? 14.524 -0.666 -0.237 1.00 98.62 166 ALA A O 1
ATOM 1299 N N . LYS A 1 167 ? 13.936 -0.156 1.876 1.00 98.44 167 LYS A N 1
ATOM 1300 C CA . LYS A 1 167 ? 15.018 -0.922 2.517 1.00 98.44 167 LYS A CA 1
ATOM 1301 C C . LYS A 1 167 ? 14.899 -2.416 2.240 1.00 98.44 167 LYS A C 1
ATOM 1303 O O . LYS A 1 167 ? 15.915 -3.058 1.995 1.00 98.44 167 LYS A O 1
ATOM 1308 N N . TRP A 1 168 ? 13.684 -2.967 2.249 1.00 98.12 168 TRP A N 1
ATOM 1309 C CA . TRP A 1 168 ? 13.474 -4.384 1.954 1.00 98.12 168 TRP A CA 1
ATOM 1310 C C . TRP A 1 168 ? 13.876 -4.742 0.521 1.00 98.12 168 TRP A C 1
ATOM 1312 O O . TRP A 1 168 ? 14.496 -5.784 0.293 1.00 98.12 168 TRP A O 1
ATOM 1322 N N . LEU A 1 169 ? 13.565 -3.861 -0.434 1.00 97.88 169 LEU A N 1
ATOM 1323 C CA . LEU A 1 169 ? 13.898 -4.031 -1.849 1.00 97.88 169 LEU A CA 1
ATOM 1324 C C . LEU A 1 169 ? 15.408 -3.990 -2.127 1.00 97.88 169 LEU A C 1
ATOM 1326 O O . LEU A 1 169 ? 15.863 -4.610 -3.092 1.00 97.88 169 LEU A O 1
ATOM 1330 N N . GLN A 1 170 ? 16.199 -3.295 -1.308 1.00 95.19 170 GLN A N 1
ATOM 1331 C CA . GLN A 1 170 ? 17.649 -3.241 -1.485 1.00 95.19 170 GLN A CA 1
ATOM 1332 C C . GLN A 1 170 ? 18.287 -4.626 -1.313 1.00 95.19 170 GLN A C 1
ATOM 1334 O O . GLN A 1 170 ? 18.050 -5.327 -0.331 1.00 95.19 170 GLN A O 1
ATOM 1339 N N . GLY A 1 171 ? 19.089 -5.035 -2.300 1.00 88.12 171 GLY A N 1
ATOM 1340 C CA . GLY A 1 171 ? 19.707 -6.361 -2.346 1.00 88.12 171 GLY A CA 1
ATOM 1341 C C . GLY A 1 171 ? 18.753 -7.501 -2.728 1.00 88.12 171 GLY A C 1
ATOM 1342 O O . GLY A 1 171 ? 19.207 -8.634 -2.854 1.00 88.12 171 GLY A O 1
ATOM 1343 N N . ARG A 1 172 ? 17.454 -7.223 -2.931 1.00 93.62 172 ARG A N 1
ATOM 1344 C CA . ARG A 1 172 ? 16.432 -8.214 -3.335 1.00 93.62 172 ARG A CA 1
ATOM 1345 C C . ARG A 1 172 ? 15.830 -7.939 -4.705 1.00 93.62 172 ARG A C 1
ATOM 1347 O O . ARG A 1 172 ? 15.565 -8.861 -5.472 1.00 93.62 172 ARG A O 1
ATOM 1354 N N . TYR A 1 173 ? 15.542 -6.677 -5.000 1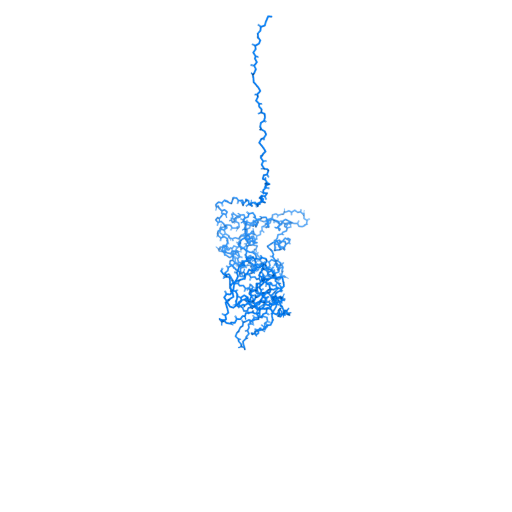.00 90.88 173 TYR A N 1
ATOM 1355 C CA . TYR A 1 173 ? 15.027 -6.259 -6.302 1.00 90.88 173 TYR A CA 1
ATOM 1356 C C . TYR A 1 173 ? 16.167 -5.844 -7.229 1.00 90.88 173 TYR A C 1
ATOM 1358 O O . TYR A 1 173 ? 16.206 -6.269 -8.380 1.00 90.88 173 TYR A O 1
ATOM 1366 N N . ALA A 1 174 ? 17.120 -5.082 -6.690 1.00 84.88 174 ALA A N 1
ATOM 1367 C CA . ALA A 1 174 ? 18.337 -4.666 -7.369 1.00 84.88 174 ALA A CA 1
ATOM 1368 C C . ALA A 1 174 ? 19.566 -4.981 -6.506 1.00 84.88 174 ALA A C 1
ATOM 1370 O O . ALA A 1 174 ? 19.512 -4.917 -5.275 1.00 84.88 174 ALA A O 1
ATOM 1371 N N . THR A 1 175 ? 20.689 -5.280 -7.159 1.00 78.56 175 THR A N 1
ATOM 1372 C CA . THR A 1 175 ? 21.991 -5.508 -6.508 1.00 78.56 175 THR A CA 1
ATOM 1373 C C . THR A 1 175 ? 22.657 -4.213 -6.038 1.00 78.56 175 THR A C 1
ATOM 1375 O O . THR A 1 175 ? 23.613 -4.268 -5.268 1.00 78.56 175 THR A O 1
ATOM 1378 N N . SER A 1 176 ? 22.156 -3.050 -6.474 1.00 84.19 176 SER A N 1
ATOM 1379 C CA . SER A 1 176 ? 22.703 -1.747 -6.094 1.00 84.19 176 SER A CA 1
ATOM 1380 C C . SER A 1 176 ? 22.649 -1.531 -4.571 1.00 84.19 176 SER A C 1
ATOM 1382 O O . SER A 1 176 ? 21.568 -1.633 -3.977 1.00 84.19 176 SER A O 1
ATOM 1384 N N . PRO A 1 177 ? 23.773 -1.157 -3.926 1.00 86.88 177 PRO A N 1
ATOM 1385 C CA . PRO A 1 177 ? 23.819 -0.889 -2.489 1.00 86.88 177 PRO A CA 1
ATOM 1386 C C . PRO A 1 177 ? 23.127 0.425 -2.096 1.00 86.88 177 PRO A C 1
ATOM 1388 O O . PRO A 1 177 ? 22.972 0.699 -0.909 1.00 86.88 177 PRO A O 1
ATOM 1391 N N . THR A 1 178 ? 22.722 1.247 -3.068 1.00 93.06 178 THR A N 1
ATOM 1392 C CA . THR A 1 178 ? 22.038 2.528 -2.843 1.00 93.06 178 THR A CA 1
ATOM 1393 C C . THR A 1 178 ? 20.570 2.502 -3.259 1.00 93.06 178 THR A C 1
ATOM 1395 O O . THR A 1 178 ? 19.908 3.535 -3.185 1.00 93.06 178 THR A O 1
ATOM 1398 N N . TYR A 1 179 ? 20.034 1.342 -3.658 1.00 95.69 179 TYR A N 1
ATOM 1399 C CA . TYR A 1 179 ? 18.689 1.240 -4.229 1.00 95.69 179 TYR A CA 1
ATOM 1400 C C . TYR A 1 179 ? 17.596 1.812 -3.316 1.00 95.69 179 TYR A C 1
ATOM 1402 O O . TYR A 1 179 ? 16.739 2.561 -3.784 1.00 95.69 179 TYR A O 1
ATOM 1410 N N . ALA A 1 180 ? 17.656 1.544 -2.005 1.00 98.19 180 ALA A N 1
ATOM 1411 C CA . ALA A 1 180 ? 16.687 2.101 -1.062 1.00 98.19 180 ALA A CA 1
ATOM 1412 C C . ALA A 1 180 ? 16.729 3.636 -1.051 1.00 98.19 180 ALA A C 1
ATOM 1414 O O . ALA A 1 180 ? 15.687 4.284 -1.112 1.00 98.19 180 ALA A O 1
ATOM 1415 N N . ASN A 1 181 ? 17.930 4.221 -1.021 1.00 98.31 181 ASN A N 1
ATOM 1416 C CA . ASN A 1 181 ? 18.104 5.673 -1.034 1.00 98.31 181 ASN A CA 1
ATOM 1417 C C . ASN A 1 181 ? 17.629 6.284 -2.355 1.00 98.31 181 ASN A C 1
ATOM 1419 O O . ASN A 1 181 ? 16.997 7.335 -2.337 1.00 98.31 181 ASN A O 1
ATOM 1423 N N . THR A 1 182 ? 17.878 5.622 -3.486 1.00 98.06 182 THR A N 1
ATOM 1424 C CA . THR A 1 182 ? 17.385 6.057 -4.798 1.00 98.06 182 THR A CA 1
ATOM 1425 C C . THR A 1 182 ? 15.856 6.127 -4.824 1.00 98.06 182 THR A C 1
ATOM 1427 O O . THR A 1 182 ? 15.308 7.156 -5.220 1.00 98.06 182 THR A O 1
ATOM 1430 N N . LEU A 1 183 ? 15.165 5.095 -4.323 1.00 98.69 183 LEU A N 1
ATOM 1431 C CA . LEU A 1 183 ? 13.702 5.091 -4.211 1.00 98.69 183 LEU A CA 1
ATOM 1432 C C . LEU A 1 183 ? 13.197 6.182 -3.259 1.00 98.69 183 LEU A C 1
ATOM 1434 O O . LEU A 1 183 ? 12.334 6.970 -3.631 1.00 98.69 183 LEU A O 1
ATOM 1438 N N . ILE A 1 184 ? 13.754 6.261 -2.047 1.00 98.81 184 ILE A N 1
ATOM 1439 C CA . ILE A 1 184 ? 13.342 7.240 -1.029 1.00 98.81 184 ILE A CA 1
ATOM 1440 C C . ILE A 1 184 ? 13.532 8.673 -1.538 1.00 98.81 184 ILE A C 1
ATOM 1442 O O . ILE A 1 184 ? 12.671 9.521 -1.312 1.00 98.81 184 ILE A O 1
ATOM 1446 N N . ASN A 1 185 ? 14.635 8.951 -2.233 1.00 98.25 185 A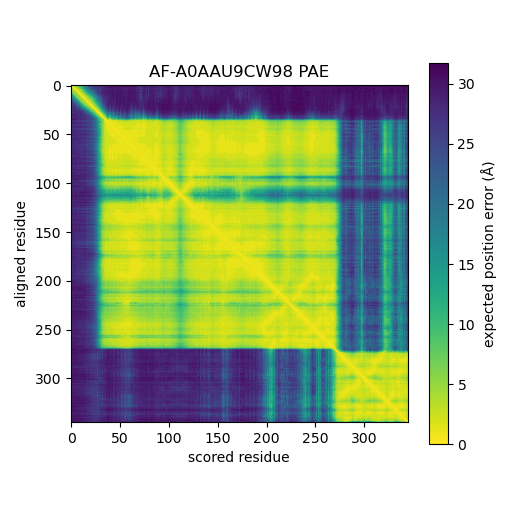SN A N 1
ATOM 1447 C CA . ASN A 1 185 ? 14.889 10.271 -2.796 1.00 98.25 185 ASN A CA 1
ATOM 1448 C C . ASN A 1 185 ? 13.889 10.599 -3.903 1.00 98.25 185 ASN A C 1
ATOM 1450 O O . ASN A 1 185 ? 13.312 11.677 -3.862 1.00 98.25 185 ASN A O 1
ATOM 1454 N N . ALA A 1 186 ? 13.610 9.673 -4.826 1.00 97.81 186 ALA A N 1
ATOM 1455 C CA . ALA A 1 186 ? 12.582 9.887 -5.845 1.00 97.81 186 ALA A CA 1
ATOM 1456 C C . ALA A 1 186 ? 11.204 10.166 -5.216 1.00 97.81 186 ALA A C 1
ATOM 1458 O O . ALA A 1 186 ? 10.531 11.117 -5.610 1.00 97.81 186 ALA A O 1
ATOM 1459 N N . ILE A 1 187 ? 10.818 9.397 -4.191 1.00 98.56 187 ILE A N 1
ATOM 1460 C CA . ILE A 1 187 ? 9.555 9.599 -3.467 1.00 98.56 187 ILE A CA 1
ATOM 1461 C C . ILE A 1 187 ? 9.485 11.003 -2.868 1.00 98.56 187 ILE A C 1
ATOM 1463 O O . ILE A 1 187 ? 8.490 11.685 -3.077 1.00 98.56 187 ILE A O 1
ATOM 1467 N N . LYS A 1 188 ? 10.541 11.463 -2.188 1.00 97.50 188 LYS A N 1
ATOM 1468 C CA . LYS A 1 188 ? 10.580 12.804 -1.581 1.00 97.50 188 LYS A CA 1
ATOM 1469 C C . LYS A 1 188 ? 10.630 13.928 -2.611 1.00 97.50 188 LYS A C 1
ATOM 1471 O O . LYS A 1 188 ? 9.944 14.928 -2.454 1.00 97.50 188 LYS A O 1
ATOM 1476 N N . THR A 1 189 ? 11.452 13.793 -3.650 1.00 95.69 189 THR A N 1
ATOM 1477 C CA . THR A 1 189 ? 11.642 14.837 -4.667 1.00 95.69 189 THR A CA 1
ATOM 1478 C C . THR A 1 189 ? 10.353 15.117 -5.437 1.00 95.69 189 THR A C 1
ATOM 1480 O O . THR A 1 189 ? 10.097 16.269 -5.787 1.00 95.69 189 THR A O 1
ATOM 1483 N N . TYR A 1 190 ? 9.544 14.083 -5.677 1.00 95.19 190 TYR A N 1
ATOM 1484 C CA . TYR A 1 190 ? 8.293 14.177 -6.437 1.00 95.19 190 TYR A CA 1
ATOM 1485 C C . TYR A 1 190 ? 7.038 14.035 -5.566 1.00 95.19 190 TYR A C 1
ATOM 1487 O O . TYR A 1 190 ? 5.937 13.922 -6.106 1.00 95.19 190 TYR A O 1
ATOM 1495 N N . SER A 1 191 ? 7.204 14.029 -4.238 1.00 95.62 191 SER A N 1
ATOM 1496 C CA . SER A 1 191 ? 6.149 13.856 -3.228 1.00 95.62 191 SER A CA 1
ATOM 1497 C C . SER A 1 191 ? 5.169 12.742 -3.573 1.00 95.62 191 SER A C 1
ATOM 1499 O O . SER A 1 191 ? 3.957 12.940 -3.616 1.00 95.62 191 SER A O 1
ATOM 1501 N N . LEU A 1 192 ? 5.706 11.568 -3.904 1.00 98.00 192 LEU A N 1
ATOM 1502 C CA . LEU A 1 192 ? 4.909 10.415 -4.329 1.00 98.00 192 LEU A CA 1
ATOM 1503 C C . LEU A 1 192 ? 4.124 9.793 -3.170 1.00 98.00 192 LEU A C 1
ATOM 1505 O O . LEU A 1 192 ? 3.149 9.087 -3.403 1.00 98.00 192 LEU A O 1
ATOM 1509 N N . ASP A 1 193 ? 4.543 10.055 -1.935 1.00 97.56 193 ASP A N 1
ATOM 1510 C CA . ASP A 1 193 ? 3.909 9.585 -0.704 1.00 97.56 193 ASP A CA 1
ATOM 1511 C C . ASP A 1 193 ? 2.519 10.188 -0.471 1.00 97.56 193 ASP A C 1
ATOM 1513 O O . ASP A 1 193 ? 1.691 9.586 0.207 1.00 97.56 193 ASP A O 1
ATOM 1517 N N . GLN A 1 194 ? 2.199 11.315 -1.117 1.00 96.12 194 GLN A N 1
ATOM 1518 C CA . GLN A 1 194 ? 0.832 11.852 -1.140 1.00 96.12 194 GLN A CA 1
ATOM 1519 C C . GLN A 1 194 ? -0.183 10.891 -1.790 1.00 96.12 194 GLN A C 1
ATOM 1521 O O . GLN A 1 194 ? -1.389 11.069 -1.629 1.00 96.12 194 GLN A O 1
ATOM 1526 N N . TYR A 1 195 ? 0.299 9.907 -2.556 1.00 97.44 195 TYR A N 1
ATOM 1527 C CA . TYR A 1 195 ? -0.512 8.889 -3.215 1.00 97.44 195 TYR A CA 1
ATOM 1528 C C . TYR A 1 195 ? -0.497 7.557 -2.470 1.00 97.44 195 TYR A C 1
ATOM 1530 O O . TYR A 1 195 ? -0.860 6.556 -3.068 1.00 97.44 195 TYR A O 1
ATOM 1538 N N . ASP A 1 196 ? -0.009 7.483 -1.233 1.00 98.56 196 ASP A N 1
ATOM 1539 C CA . ASP A 1 196 ? 0.030 6.218 -0.503 1.00 98.56 196 ASP A CA 1
ATOM 1540 C C . ASP A 1 196 ? -1.288 5.917 0.230 1.00 98.56 196 ASP A C 1
ATOM 1542 O O . ASP A 1 196 ? -1.937 6.831 0.750 1.00 98.56 196 ASP A O 1
ATOM 1546 N N . PRO A 1 197 ? -1.662 4.628 0.363 1.00 97.44 197 PRO A N 1
ATOM 1547 C CA . PRO A 1 197 ? -2.662 4.207 1.333 1.00 97.44 197 PRO A CA 1
ATOM 1548 C C . PRO A 1 197 ? -2.271 4.649 2.745 1.00 97.44 197 PRO A C 1
ATOM 1550 O O . PRO A 1 197 ? -1.097 4.645 3.126 1.00 97.44 197 PRO A O 1
ATOM 1553 N N . LYS A 1 198 ? -3.263 4.971 3.576 1.00 94.38 198 LYS A N 1
ATOM 1554 C CA . LYS A 1 198 ? -3.003 5.383 4.957 1.00 94.38 198 LYS A CA 1
ATOM 1555 C C . LYS A 1 198 ? -2.772 4.155 5.835 1.00 94.38 198 LYS A C 1
ATOM 1557 O O . LYS A 1 198 ? -3.665 3.317 5.971 1.00 94.38 198 LYS A O 1
ATOM 1562 N N . VAL A 1 199 ? -1.612 4.087 6.484 1.00 94.25 199 VAL A N 1
ATOM 1563 C CA . VAL A 1 199 ? -1.259 3.035 7.451 1.00 94.25 199 VAL A CA 1
ATOM 1564 C C . VAL A 1 199 ? -1.155 3.634 8.851 1.00 94.25 199 VAL A C 1
ATOM 1566 O O . VAL A 1 199 ? -0.429 4.598 9.074 1.00 94.25 199 VAL A O 1
ATOM 1569 N N . GLU A 1 200 ? -1.871 3.055 9.812 1.00 90.44 200 GLU A N 1
ATOM 1570 C CA . GLU A 1 200 ? -1.887 3.505 11.206 1.00 90.44 200 GLU A CA 1
ATOM 1571 C C . GLU A 1 200 ? -1.579 2.322 12.126 1.00 90.44 200 GLU A C 1
ATOM 1573 O O . GLU A 1 200 ? -2.289 1.316 12.109 1.00 90.44 200 GLU A O 1
ATOM 1578 N N . ASN A 1 201 ? -0.537 2.433 12.952 1.00 87.88 201 ASN A N 1
ATOM 1579 C CA . ASN A 1 201 ? -0.285 1.464 14.017 1.00 87.88 201 ASN A CA 1
ATOM 1580 C C . ASN A 1 201 ? -1.193 1.775 15.206 1.00 87.88 201 ASN A C 1
ATOM 1582 O O . ASN A 1 201 ? -1.278 2.916 15.654 1.00 87.88 201 ASN A O 1
ATOM 1586 N N . LEU A 1 202 ? -1.868 0.750 15.711 1.00 86.25 202 LEU A N 1
ATOM 1587 C CA . LEU A 1 202 ? -2.861 0.855 16.770 1.00 86.25 202 LEU A CA 1
ATOM 1588 C C . LEU A 1 202 ? -2.545 -0.143 17.885 1.00 86.25 202 LEU A C 1
ATOM 1590 O O . LEU A 1 202 ? -1.769 -1.081 17.721 1.00 86.25 202 LEU A O 1
ATOM 1594 N N . ASN A 1 203 ? -3.181 0.049 19.031 1.00 86.88 203 ASN A N 1
ATOM 1595 C CA . ASN A 1 203 ? -3.301 -0.982 20.054 1.00 86.88 203 ASN A CA 1
ATOM 1596 C C . ASN A 1 203 ? -4.572 -0.716 20.862 1.00 86.88 203 ASN A C 1
ATOM 1598 O O . ASN A 1 203 ? -4.522 -0.352 22.036 1.00 86.88 203 ASN A O 1
ATOM 1602 N N . VAL A 1 204 ? -5.715 -0.778 20.177 1.00 82.75 204 VAL A N 1
ATOM 1603 C CA . VAL A 1 204 ? -6.998 -0.309 20.711 1.00 82.75 204 VAL A CA 1
ATOM 1604 C C . VAL A 1 204 ? -7.979 -1.468 20.767 1.00 82.75 204 VAL A C 1
ATOM 1606 O O . VAL A 1 204 ? -8.291 -2.086 19.748 1.00 82.75 204 VAL A O 1
ATOM 1609 N N . SER A 1 205 ? -8.477 -1.768 21.963 1.00 89.38 205 SER A N 1
ATOM 1610 C CA . SER A 1 205 ? -9.528 -2.769 22.141 1.00 89.38 205 SER A CA 1
ATOM 1611 C C . SER A 1 205 ? -10.852 -2.283 21.559 1.00 89.38 205 SER A C 1
ATOM 1613 O O . SER A 1 205 ? -11.158 -1.096 21.584 1.00 89.38 205 SER A O 1
ATOM 1615 N N . GLY A 1 206 ? -11.682 -3.202 21.093 1.00 89.25 206 GLY A N 1
ATOM 1616 C CA . GLY A 1 206 ? -12.993 -2.915 20.530 1.00 89.25 206 GLY A CA 1
ATOM 1617 C C . GLY A 1 206 ? -13.896 -4.134 20.582 1.00 89.25 206 GLY A C 1
ATOM 1618 O O . GLY A 1 206 ? -13.560 -5.148 21.199 1.00 89.25 206 GLY A O 1
ATOM 1619 N N . THR A 1 207 ? -15.030 -4.032 19.911 1.00 92.56 207 THR A N 1
ATOM 1620 C CA . THR A 1 207 ? -15.929 -5.157 19.663 1.00 92.56 207 THR A CA 1
ATOM 1621 C C . THR A 1 207 ? -16.336 -5.188 18.201 1.00 92.56 207 THR A C 1
ATOM 1623 O O . THR A 1 207 ? -16.336 -4.162 17.516 1.00 92.56 207 THR A O 1
ATOM 1626 N N . VAL A 1 208 ? -16.707 -6.366 17.717 1.00 92.25 208 VAL A N 1
ATOM 1627 C CA . VAL A 1 208 ? -17.417 -6.498 16.446 1.00 92.25 208 VAL A CA 1
ATOM 1628 C C . VAL A 1 208 ? -18.840 -5.953 16.605 1.00 92.25 208 VAL A C 1
ATOM 1630 O O . VAL A 1 208 ? -19.474 -6.178 17.633 1.00 92.25 208 VAL A O 1
ATOM 1633 N N . LYS A 1 209 ? -19.331 -5.226 15.599 1.00 85.06 209 LYS A N 1
ATOM 1634 C CA . LYS A 1 209 ? -20.725 -4.795 15.457 1.00 85.06 209 LYS A CA 1
ATOM 1635 C C . LYS A 1 209 ? -21.312 -5.445 14.212 1.00 85.06 209 LYS A C 1
ATOM 1637 O O . LYS A 1 209 ? -20.908 -5.131 13.090 1.00 85.06 209 LYS A O 1
ATOM 1642 N N . TYR A 1 210 ? -22.258 -6.349 14.418 1.00 86.06 210 TYR A N 1
ATOM 1643 C CA . TYR A 1 210 ? -22.949 -7.076 13.361 1.00 86.06 210 TYR A CA 1
ATOM 1644 C C . TYR A 1 210 ? -24.384 -7.423 13.783 1.00 86.06 210 TYR A C 1
ATOM 1646 O O . TYR A 1 210 ? -24.875 -6.933 14.795 1.00 86.06 210 TYR A O 1
ATOM 1654 N N . TYR A 1 211 ? -25.099 -8.227 12.996 1.00 73.00 211 TYR A N 1
ATOM 1655 C CA . TYR A 1 211 ? -26.440 -8.668 13.381 1.00 73.00 211 TYR A CA 1
ATOM 1656 C C . TYR A 1 211 ? -26.365 -9.728 14.495 1.00 73.00 211 TYR A C 1
ATOM 1658 O O . TYR A 1 211 ? -25.592 -10.683 14.354 1.00 73.00 211 TYR A O 1
ATOM 1666 N N . PRO A 1 212 ? -27.172 -9.619 15.570 1.00 82.56 212 PRO A N 1
ATOM 1667 C CA . PRO A 1 212 ? -27.226 -10.632 16.622 1.00 82.56 212 PRO A CA 1
ATOM 1668 C C . PRO A 1 212 ? -27.488 -12.034 16.059 1.00 82.56 212 PRO A C 1
ATOM 1670 O O . PRO A 1 212 ? -28.366 -12.219 15.219 1.00 82.56 212 PRO A O 1
ATOM 1673 N N . GLY A 1 213 ? -26.709 -13.023 16.505 1.00 82.88 213 GLY A N 1
ATOM 1674 C CA . GLY A 1 213 ? -26.772 -14.404 16.005 1.00 82.88 213 GLY A CA 1
ATOM 1675 C C . GLY A 1 213 ? -25.990 -14.667 14.709 1.00 82.88 213 GLY A C 1
ATOM 1676 O O . GLY A 1 213 ? -25.845 -15.822 14.317 1.00 82.88 213 GLY A O 1
ATOM 1677 N N . TYR A 1 214 ? -25.430 -13.634 14.074 1.00 88.12 214 TYR A N 1
ATOM 1678 C CA . TYR A 1 214 ? -24.577 -13.765 12.892 1.00 88.12 214 TYR A CA 1
ATOM 1679 C C . TYR A 1 214 ? -23.110 -13.462 13.212 1.00 88.12 214 TYR A C 1
ATOM 1681 O O . TYR A 1 214 ? -22.770 -12.953 14.279 1.00 88.12 214 TYR A O 1
ATOM 1689 N N . SER A 1 215 ? -22.223 -13.774 12.263 1.00 91.69 215 SER A N 1
ATOM 1690 C CA . SER A 1 215 ? -20.784 -13.545 12.394 1.00 91.69 215 SER A CA 1
ATOM 1691 C C . SER A 1 215 ? -20.151 -13.013 11.114 1.00 91.69 215 SER A C 1
ATOM 1693 O O . SER A 1 215 ? -20.606 -13.303 10.005 1.00 91.69 215 SER A O 1
ATOM 1695 N N . ILE A 1 216 ? -19.068 -12.257 11.281 1.00 92.81 216 ILE A N 1
ATOM 1696 C CA . ILE A 1 216 ? -18.209 -11.814 10.186 1.00 92.81 216 ILE A CA 1
ATOM 1697 C C . ILE A 1 216 ? -17.082 -12.818 9.942 1.00 92.81 216 ILE A C 1
ATOM 1699 O O . ILE A 1 216 ? -16.642 -13.523 10.853 1.00 92.81 216 ILE A O 1
ATOM 1703 N N . LYS A 1 217 ? -16.594 -12.848 8.701 1.00 96.31 217 LYS A N 1
ATOM 1704 C CA . LYS A 1 217 ? -15.421 -13.627 8.287 1.00 96.31 217 LYS A CA 1
ATOM 1705 C C . LYS A 1 217 ? -14.128 -12.909 8.668 1.00 96.31 217 LYS A C 1
ATOM 1707 O O . LYS A 1 217 ? -14.054 -11.682 8.567 1.00 96.31 217 LYS A O 1
ATOM 1712 N N . VAL A 1 218 ? -13.108 -13.685 9.022 1.00 97.75 218 VAL A N 1
ATOM 1713 C CA . VAL A 1 218 ? -11.728 -13.217 9.204 1.00 97.75 218 VAL A CA 1
ATOM 1714 C C . VAL A 1 218 ? -10.876 -13.677 8.018 1.00 97.75 218 VAL A C 1
ATOM 1716 O O . VAL A 1 218 ? -10.998 -14.815 7.559 1.00 97.75 218 VAL A O 1
ATOM 1719 N N . TYR A 1 219 ? -10.021 -12.787 7.515 1.00 97.31 219 TYR A N 1
ATOM 1720 C CA . TYR A 1 219 ? -9.140 -13.041 6.373 1.00 97.31 219 TYR A CA 1
ATOM 1721 C C . TYR A 1 219 ? -7.667 -13.066 6.789 1.00 97.31 219 TYR A C 1
ATOM 1723 O O . TYR A 1 219 ? -7.280 -12.398 7.748 1.00 97.31 219 TYR A O 1
ATOM 1731 N N . ASP A 1 220 ? -6.845 -13.814 6.054 1.00 95.62 220 ASP A N 1
ATOM 1732 C CA . ASP A 1 220 ? -5.399 -13.908 6.287 1.00 95.62 220 ASP A CA 1
ATOM 1733 C C . ASP A 1 220 ? -4.634 -12.626 5.912 1.00 95.62 220 ASP A C 1
ATOM 1735 O O . ASP A 1 220 ? -3.668 -12.253 6.580 1.00 95.62 220 ASP A O 1
ATOM 1739 N N . SER A 1 221 ? -5.120 -11.910 4.899 1.00 94.75 221 SER A N 1
ATOM 1740 C CA . SER A 1 221 ? -4.676 -10.581 4.480 1.00 94.75 221 SER A CA 1
ATOM 1741 C C . SER A 1 221 ? -5.876 -9.701 4.108 1.00 94.75 221 SER A C 1
ATOM 1743 O O . SER A 1 221 ? -6.987 -10.183 3.870 1.00 94.75 221 SER A O 1
ATOM 1745 N N . PHE A 1 222 ? -5.657 -8.387 4.056 1.00 94.44 222 PHE A N 1
ATOM 1746 C CA . PHE A 1 222 ? -6.634 -7.436 3.524 1.00 94.44 222 PHE A CA 1
ATOM 1747 C C . PHE A 1 222 ? -6.533 -7.275 1.995 1.00 94.44 222 PHE A C 1
ATOM 1749 O O . PHE A 1 222 ? -7.472 -6.760 1.390 1.00 94.44 222 PHE A O 1
ATOM 1756 N N . ALA A 1 223 ? -5.433 -7.726 1.378 1.00 93.88 223 ALA A N 1
ATOM 1757 C CA . ALA A 1 223 ? -5.122 -7.518 -0.036 1.00 93.88 223 ALA A CA 1
ATOM 1758 C C . ALA A 1 223 ? -4.650 -8.799 -0.749 1.00 93.88 223 ALA A C 1
ATOM 1760 O O . ALA A 1 223 ? -4.423 -9.841 -0.134 1.00 93.88 223 ALA A O 1
ATOM 1761 N N . GLY A 1 224 ? -4.494 -8.712 -2.071 1.00 92.25 224 GLY A N 1
ATOM 1762 C CA . GLY A 1 224 ? -4.180 -9.830 -2.957 1.00 92.25 224 GLY A CA 1
ATOM 1763 C C . GLY A 1 224 ? -5.329 -10.837 -3.046 1.00 92.25 224 GLY A C 1
ATOM 1764 O O . GLY A 1 224 ? -6.493 -10.521 -2.788 1.00 92.25 224 GLY A O 1
ATOM 1765 N N . ILE A 1 225 ? -5.005 -12.085 -3.392 1.00 87.38 225 ILE A N 1
ATOM 1766 C CA . ILE A 1 225 ? -5.936 -13.210 -3.230 1.00 87.38 225 ILE A CA 1
ATOM 1767 C C . ILE A 1 225 ? -6.046 -13.523 -1.729 1.00 87.38 225 ILE A C 1
ATOM 1769 O O . ILE A 1 225 ? -5.341 -14.391 -1.210 1.00 87.38 225 ILE A O 1
ATOM 1773 N N . ARG A 1 226 ? -6.916 -12.784 -1.030 1.00 87.38 226 ARG A N 1
ATOM 1774 C CA . ARG A 1 226 ? -7.229 -13.019 0.386 1.00 87.38 226 ARG A CA 1
ATOM 1775 C C . ARG A 1 226 ? -7.917 -14.370 0.571 1.00 87.38 226 ARG A C 1
ATOM 1777 O O . ARG A 1 226 ? -8.790 -14.739 -0.220 1.00 87.38 226 ARG A O 1
ATOM 1784 N N . LYS A 1 227 ? -7.578 -15.083 1.641 1.00 91.38 227 LYS A N 1
ATOM 1785 C CA . LYS A 1 227 ? -8.200 -16.355 2.019 1.00 91.38 227 LYS A CA 1
ATOM 1786 C C . LYS A 1 227 ? -8.920 -16.207 3.348 1.00 91.38 227 LYS A C 1
ATOM 1788 O O . LYS A 1 227 ? -8.442 -15.548 4.268 1.00 91.38 227 LYS A O 1
ATOM 1793 N N . GLU A 1 228 ? -10.091 -16.824 3.444 1.00 93.88 228 GLU A N 1
ATOM 1794 C CA . GLU A 1 228 ? -10.788 -16.952 4.722 1.00 93.88 228 GLU A CA 1
ATOM 1795 C C . GLU A 1 228 ? -9.977 -17.865 5.644 1.00 93.88 228 GLU A C 1
ATOM 1797 O O . GLU A 1 228 ? -9.526 -18.931 5.227 1.00 93.88 228 GLU A O 1
ATOM 1802 N N . THR A 1 229 ? -9.809 -17.466 6.904 1.00 94.88 229 THR A N 1
ATOM 1803 C CA . THR A 1 229 ? -9.081 -18.277 7.894 1.00 94.88 229 THR A CA 1
ATOM 1804 C C . THR A 1 229 ? -9.932 -19.420 8.459 1.00 94.88 229 THR A C 1
ATOM 1806 O O . THR A 1 229 ? -9.417 -20.280 9.166 1.00 94.88 229 THR A O 1
ATOM 1809 N N . GLY A 1 230 ? -11.242 -19.410 8.190 1.00 93.69 230 GLY A N 1
ATOM 1810 C CA . GLY A 1 230 ? -12.243 -20.268 8.834 1.00 93.69 230 GLY A CA 1
ATOM 1811 C C . GLY A 1 230 ? -12.774 -19.708 10.160 1.00 93.69 230 GLY A C 1
ATOM 1812 O O . GLY A 1 230 ? -13.833 -20.132 10.620 1.00 93.69 230 GLY A O 1
ATOM 1813 N N . GLU A 1 231 ? -12.096 -18.716 10.746 1.00 96.25 231 GLU A N 1
ATOM 1814 C CA . GLU A 1 231 ? -12.537 -18.037 11.964 1.00 96.25 231 GLU A CA 1
ATOM 1815 C C . GLU A 1 231 ? -13.708 -17.088 11.688 1.00 96.25 231 GLU A C 1
ATOM 1817 O O . GLU A 1 231 ? -13.778 -16.402 10.661 1.00 96.25 231 GLU A O 1
ATOM 1822 N N . ARG A 1 232 ? -14.629 -17.049 12.651 1.00 96.12 232 ARG A N 1
ATOM 1823 C CA . ARG A 1 232 ? -15.837 -16.233 12.626 1.00 96.12 232 ARG A CA 1
ATOM 1824 C C . ARG A 1 232 ? -15.955 -15.437 13.915 1.00 96.12 232 ARG A C 1
ATOM 1826 O O . ARG A 1 232 ? -15.798 -15.998 14.995 1.00 96.12 232 ARG A O 1
ATOM 1833 N N . LEU A 1 233 ? -16.271 -14.151 13.799 1.00 95.12 233 LEU A N 1
ATOM 1834 C CA . LEU A 1 233 ? -16.487 -13.271 14.949 1.00 95.12 233 LEU A CA 1
ATOM 1835 C C . LEU A 1 233 ? -17.949 -12.841 14.993 1.00 95.12 233 LEU A C 1
ATOM 1837 O O . LEU A 1 233 ? -18.434 -12.203 14.059 1.00 95.12 233 LEU A O 1
ATOM 1841 N N . GLY A 1 234 ? -18.654 -13.239 16.052 1.00 91.69 234 GLY A N 1
ATOM 1842 C CA . GLY A 1 234 ? -20.043 -12.845 16.288 1.00 91.69 234 GLY A CA 1
ATOM 1843 C C . GLY A 1 234 ? -20.187 -11.370 16.667 1.00 91.69 234 GLY A C 1
ATOM 1844 O O . GLY A 1 234 ? -19.203 -10.709 17.003 1.00 91.69 234 GLY A O 1
ATOM 1845 N N . ASP A 1 235 ? -21.419 -10.864 16.644 1.00 88.75 235 ASP A N 1
ATOM 1846 C CA . ASP A 1 235 ? -21.730 -9.549 17.214 1.00 88.75 235 ASP A CA 1
ATOM 1847 C C . ASP A 1 235 ? -21.272 -9.449 18.684 1.00 88.75 235 ASP A C 1
ATOM 1849 O O . ASP A 1 235 ? -21.384 -10.403 19.455 1.00 88.75 235 ASP A O 1
ATOM 1853 N N . GLY A 1 236 ? -20.682 -8.312 19.056 1.00 82.06 236 GLY A N 1
ATOM 1854 C CA . GLY A 1 236 ? -20.110 -8.072 20.382 1.00 82.06 236 GLY A CA 1
ATOM 1855 C C . GLY A 1 236 ? -18.770 -8.765 20.662 1.00 82.06 236 GLY A C 1
ATOM 1856 O O . GLY A 1 236 ? -18.176 -8.505 21.711 1.00 82.06 236 GLY A O 1
ATOM 1857 N N . ALA A 1 237 ? -18.252 -9.605 19.754 1.00 95.19 237 ALA A N 1
ATOM 1858 C CA . ALA A 1 237 ? -16.994 -10.319 19.973 1.00 95.19 237 ALA A CA 1
ATOM 1859 C C . ALA A 1 237 ? -15.833 -9.334 20.220 1.00 95.19 237 ALA A C 1
ATOM 1861 O O . ALA A 1 237 ? -15.664 -8.388 19.442 1.00 95.19 237 ALA A O 1
ATOM 1862 N N . PRO A 1 238 ? -15.026 -9.524 21.280 1.00 94.94 238 PRO A N 1
ATOM 1863 C CA . PRO A 1 238 ? -13.937 -8.612 21.598 1.00 94.94 238 PRO A CA 1
ATOM 1864 C C . PRO A 1 238 ? -12.818 -8.720 20.561 1.00 94.94 238 PRO A C 1
ATOM 1866 O O . PRO A 1 238 ? -12.432 -9.811 20.145 1.00 94.94 238 PRO A O 1
ATOM 1869 N N . ILE A 1 239 ? -12.256 -7.574 20.186 1.00 95.56 239 ILE A N 1
ATOM 1870 C CA . ILE A 1 239 ? -11.101 -7.474 19.290 1.00 95.56 239 ILE A CA 1
ATOM 1871 C C . ILE A 1 239 ? -10.064 -6.511 19.867 1.00 95.56 239 ILE A C 1
ATOM 1873 O O . ILE A 1 239 ? -10.380 -5.663 20.703 1.00 95.56 239 ILE A O 1
ATOM 1877 N N . VAL A 1 240 ? -8.828 -6.603 19.384 1.00 94.31 240 VAL A N 1
ATOM 1878 C CA . VAL A 1 240 ? -7.800 -5.575 19.584 1.00 94.31 240 VAL A CA 1
ATOM 1879 C C . VAL A 1 240 ? -7.263 -5.190 18.217 1.00 94.31 240 VAL A C 1
ATOM 1881 O O . VAL A 1 240 ? -6.606 -5.999 17.568 1.00 94.31 240 VAL A O 1
ATOM 1884 N N . ALA A 1 241 ? -7.547 -3.969 17.772 1.00 93.94 241 ALA A N 1
ATOM 1885 C CA . ALA A 1 241 ? -7.001 -3.438 16.534 1.00 93.94 241 ALA A CA 1
ATOM 1886 C C . ALA A 1 241 ? -5.534 -3.048 16.746 1.00 93.94 241 ALA A C 1
ATOM 1888 O O . ALA A 1 241 ? -5.225 -2.154 17.538 1.00 93.94 241 ALA A O 1
ATOM 1889 N N . LYS A 1 242 ? -4.639 -3.729 16.027 1.00 93.94 242 LYS A N 1
ATOM 1890 C CA . LYS A 1 242 ? -3.181 -3.525 16.064 1.00 93.94 242 LYS A CA 1
ATOM 1891 C C . LYS A 1 242 ? -2.667 -2.650 14.925 1.00 93.94 242 LYS A C 1
ATOM 1893 O O . LYS A 1 242 ? -1.619 -2.023 15.022 1.00 93.94 242 LYS A O 1
ATOM 1898 N N . LYS A 1 243 ? -3.394 -2.623 13.813 1.00 94.25 243 LYS A N 1
ATOM 1899 C CA . LYS A 1 243 ? -3.077 -1.800 12.645 1.00 94.25 243 LYS A CA 1
ATOM 1900 C C . LYS A 1 243 ? -4.361 -1.483 11.895 1.00 94.25 243 LYS A C 1
ATOM 1902 O O . LYS A 1 243 ? -5.251 -2.333 11.847 1.00 94.25 243 LYS A O 1
ATOM 1907 N N . LYS A 1 244 ? -4.450 -0.291 11.311 1.00 95.00 244 LYS A N 1
ATOM 1908 C CA . LYS A 1 244 ? -5.477 0.087 10.340 1.00 95.00 244 LYS A CA 1
ATOM 1909 C C . LYS A 1 244 ? -4.817 0.408 9.010 1.00 95.00 244 LYS A C 1
ATOM 1911 O O . LYS A 1 244 ? -3.815 1.116 8.979 1.00 95.00 244 LYS A O 1
ATOM 1916 N N . ILE A 1 245 ? -5.396 -0.097 7.930 1.00 96.75 245 ILE A N 1
ATOM 1917 C CA . ILE A 1 245 ? -5.034 0.285 6.564 1.00 96.75 245 ILE A CA 1
ATOM 1918 C C . ILE A 1 245 ? -6.274 0.878 5.913 1.00 96.75 245 ILE A C 1
ATOM 1920 O O . ILE A 1 245 ? -7.338 0.267 5.994 1.00 96.75 245 ILE A O 1
ATOM 1924 N N . THR A 1 246 ? -6.135 2.058 5.311 1.00 94.19 246 THR A N 1
ATOM 1925 C CA . THR A 1 246 ? -7.181 2.737 4.532 1.00 94.19 246 THR A CA 1
ATOM 1926 C C . THR A 1 246 ? -6.702 2.885 3.092 1.00 94.19 246 THR A C 1
ATOM 1928 O O . THR A 1 246 ? -5.664 3.503 2.856 1.00 94.19 246 THR A O 1
ATOM 1931 N N . LEU A 1 247 ? -7.446 2.296 2.160 1.00 94.88 247 LEU A N 1
ATOM 1932 C CA . LEU A 1 247 ? -7.194 2.337 0.720 1.00 94.88 247 LEU A CA 1
ATOM 1933 C C . LEU A 1 247 ? -7.666 3.665 0.111 1.00 94.88 247 LEU A C 1
ATOM 1935 O O . LEU A 1 247 ? -8.324 4.468 0.781 1.00 94.88 247 LEU A O 1
ATOM 1939 N N . HIS A 1 248 ? -7.355 3.898 -1.164 1.00 94.38 248 HIS A N 1
ATOM 1940 C CA . HIS A 1 248 ? -7.665 5.169 -1.834 1.00 94.38 248 HIS A CA 1
ATOM 1941 C C . HIS A 1 248 ? -9.165 5.406 -2.026 1.00 94.38 248 HIS A C 1
ATOM 1943 O O . HIS A 1 248 ? -9.602 6.553 -2.080 1.00 94.38 248 HIS A O 1
ATOM 1949 N N . ASP A 1 249 ? -9.959 4.338 -2.098 1.00 86.12 249 ASP A N 1
ATOM 1950 C CA . ASP A 1 249 ? -11.424 4.399 -2.156 1.00 86.12 249 ASP A CA 1
ATOM 1951 C C . ASP A 1 249 ? -12.078 4.652 -0.778 1.00 86.12 249 ASP A C 1
ATOM 1953 O O . ASP A 1 249 ? -13.301 4.738 -0.673 1.00 86.12 249 ASP A O 1
ATOM 1957 N N . GLY A 1 250 ? -11.274 4.773 0.287 1.00 84.44 250 GLY A N 1
ATOM 1958 C CA . GLY A 1 250 ? -11.724 4.942 1.669 1.00 84.44 250 GLY A CA 1
ATOM 1959 C C . GLY A 1 250 ? -12.010 3.629 2.403 1.00 84.44 250 GLY A C 1
ATOM 1960 O O . GLY A 1 250 ? -12.218 3.640 3.624 1.00 84.44 250 GLY A O 1
ATOM 1961 N N . THR A 1 251 ? -11.972 2.486 1.713 1.00 88.06 251 THR A N 1
ATOM 1962 C CA . THR A 1 251 ? -12.140 1.170 2.330 1.00 88.06 251 THR A CA 1
ATOM 1963 C C . THR A 1 251 ? -11.047 0.951 3.366 1.00 88.06 251 THR A C 1
ATOM 1965 O O . THR A 1 251 ? -9.863 1.168 3.118 1.00 88.06 251 THR A O 1
ATOM 1968 N N . SER A 1 252 ? -11.443 0.515 4.561 1.00 92.12 252 SER A N 1
ATOM 1969 C CA . SER A 1 252 ? -10.533 0.335 5.689 1.00 92.12 252 SER A CA 1
ATOM 1970 C C . SER A 1 252 ? -10.574 -1.084 6.242 1.00 92.12 252 SER A C 1
ATOM 1972 O O . SER A 1 252 ? -11.633 -1.713 6.293 1.00 92.12 252 SER A O 1
ATOM 1974 N N . PHE A 1 253 ? -9.438 -1.552 6.752 1.00 97.00 253 PHE A N 1
ATOM 1975 C CA . PHE A 1 253 ? -9.294 -2.856 7.397 1.00 97.00 253 PHE A CA 1
ATOM 1976 C C . PHE A 1 253 ? -8.525 -2.740 8.708 1.00 97.00 253 PHE A C 1
ATOM 1978 O O . PHE A 1 253 ? -7.584 -1.952 8.807 1.00 97.00 253 PHE A O 1
ATOM 1985 N N . TYR A 1 254 ? -8.894 -3.562 9.691 1.00 97.56 254 TYR A N 1
ATOM 1986 C CA . TYR A 1 254 ? -8.139 -3.714 10.931 1.00 97.56 254 TYR A CA 1
ATOM 1987 C C . TYR A 1 254 ? -7.409 -5.049 10.965 1.00 97.56 254 TYR A C 1
ATOM 1989 O O . TYR A 1 254 ? -8.013 -6.099 10.736 1.00 97.56 254 TYR A O 1
ATOM 1997 N N . ASN A 1 255 ? -6.128 -5.008 11.327 1.00 97.81 255 ASN A N 1
ATOM 1998 C CA . ASN A 1 255 ? -5.420 -6.184 11.804 1.00 97.81 255 ASN A CA 1
ATOM 1999 C C . ASN A 1 255 ? -5.797 -6.431 13.264 1.00 97.81 255 ASN A C 1
ATOM 2001 O O . ASN A 1 255 ? -5.646 -5.537 14.099 1.00 97.81 255 ASN A O 1
ATOM 2005 N N . ILE A 1 256 ? -6.243 -7.645 13.567 1.00 97.00 256 ILE A N 1
ATOM 2006 C CA . ILE A 1 256 ? -6.660 -8.058 14.914 1.00 97.00 256 ILE A CA 1
ATOM 2007 C C . ILE A 1 256 ? -5.801 -9.200 15.479 1.00 97.00 256 ILE A C 1
ATOM 2009 O O . ILE A 1 256 ? -6.081 -9.740 16.547 1.00 97.00 256 ILE A O 1
ATOM 2013 N N . GLY A 1 257 ? -4.736 -9.582 14.772 1.00 94.69 257 GLY A N 1
ATOM 2014 C CA . GLY A 1 257 ? -3.865 -10.698 15.122 1.00 94.69 257 GLY A CA 1
ATOM 2015 C C . GLY A 1 257 ? -2.945 -11.104 13.972 1.00 94.69 257 GLY A C 1
ATOM 2016 O O . GLY A 1 257 ? -3.016 -10.556 12.871 1.00 94.69 257 GLY A O 1
ATOM 2017 N N . THR A 1 258 ? -2.075 -12.082 14.223 1.00 93.62 258 THR A N 1
ATOM 2018 C CA . THR A 1 258 ? -1.179 -12.637 13.198 1.00 93.62 258 THR A CA 1
ATOM 2019 C C . THR A 1 258 ? -2.004 -13.217 12.055 1.00 93.62 258 THR A C 1
ATOM 2021 O O . THR A 1 258 ? -2.749 -14.166 12.278 1.00 93.62 258 THR A O 1
ATOM 2024 N N . ASN A 1 259 ? -1.877 -12.643 10.854 1.00 92.06 259 ASN A N 1
ATOM 2025 C CA . ASN A 1 259 ? -2.666 -13.011 9.672 1.00 92.06 259 ASN A CA 1
ATOM 2026 C C . ASN A 1 259 ? -4.180 -13.026 9.950 1.00 92.06 259 ASN A C 1
ATOM 2028 O O . ASN A 1 259 ? -4.879 -13.968 9.591 1.00 92.06 259 ASN A O 1
ATOM 2032 N N . LYS A 1 260 ? -4.683 -12.013 10.669 1.00 97.31 260 LYS A N 1
ATOM 2033 C CA . LYS A 1 260 ? -6.116 -11.843 10.931 1.00 97.31 260 LYS A CA 1
ATOM 2034 C C . LYS A 1 260 ? -6.542 -10.419 10.625 1.00 97.31 260 LYS A C 1
ATOM 2036 O O . LYS A 1 260 ? -6.190 -9.489 11.354 1.00 97.31 260 LYS A O 1
ATOM 2041 N N . TRP A 1 261 ? -7.318 -10.273 9.563 1.00 98.00 261 TRP A N 1
ATOM 2042 C CA . TRP A 1 261 ? -7.837 -9.008 9.068 1.00 98.00 261 TRP A CA 1
ATOM 2043 C C . TRP A 1 261 ? -9.357 -9.043 8.966 1.00 98.00 261 TRP A C 1
ATOM 2045 O O . TRP A 1 261 ? -9.945 -10.034 8.528 1.00 98.00 261 TRP A O 1
ATOM 2055 N N . ILE A 1 262 ? -9.989 -7.934 9.349 1.00 97.19 262 ILE A N 1
ATOM 2056 C CA . ILE A 1 262 ? -11.433 -7.721 9.216 1.00 97.19 262 ILE A CA 1
ATOM 2057 C C . ILE A 1 262 ? -11.717 -6.365 8.553 1.00 97.19 262 ILE A C 1
ATOM 2059 O O . ILE A 1 262 ? -10.949 -5.419 8.756 1.00 97.19 262 ILE A O 1
ATOM 2063 N N . PRO A 1 263 ? -12.816 -6.225 7.787 1.00 94.25 263 PRO A N 1
ATOM 2064 C CA . PRO A 1 263 ? -13.280 -4.920 7.324 1.00 94.25 263 PRO A CA 1
ATOM 2065 C C . PRO A 1 263 ? -13.596 -4.001 8.509 1.00 94.25 263 PRO A C 1
ATOM 2067 O O . PRO A 1 263 ? -14.330 -4.381 9.422 1.00 94.25 263 PRO A O 1
ATOM 2070 N N . ALA A 1 264 ? -13.072 -2.777 8.483 1.00 89.88 264 ALA A N 1
ATOM 2071 C CA . ALA A 1 264 ? -13.179 -1.837 9.596 1.00 89.88 264 ALA A CA 1
ATOM 2072 C C . ALA A 1 264 ? -14.621 -1.414 9.905 1.00 89.88 264 ALA A C 1
ATOM 2074 O O . ALA A 1 264 ? -14.927 -1.103 11.050 1.00 89.88 264 ALA A O 1
ATOM 2075 N N . GLN A 1 265 ? -15.520 -1.459 8.916 1.00 85.12 265 GLN A N 1
ATOM 2076 C CA . GLN A 1 265 ? -16.940 -1.127 9.088 1.00 85.12 265 GLN A CA 1
ATOM 2077 C C . GLN A 1 265 ? -17.670 -2.008 10.117 1.00 85.12 265 GLN A C 1
ATOM 2079 O O . GLN A 1 265 ? -18.720 -1.619 10.619 1.00 85.12 265 GLN A O 1
ATOM 2084 N N . TYR A 1 266 ? -17.125 -3.188 10.429 1.00 89.56 266 TYR A N 1
ATOM 2085 C CA . TYR A 1 266 ? -17.686 -4.106 11.423 1.00 89.56 266 TYR A CA 1
ATOM 2086 C C . TYR A 1 266 ? -17.044 -3.972 12.803 1.00 89.56 266 TYR A C 1
ATOM 2088 O O . TYR A 1 266 ? -17.362 -4.757 13.688 1.00 89.56 266 TYR A O 1
ATOM 2096 N N . ALA A 1 267 ? -16.127 -3.03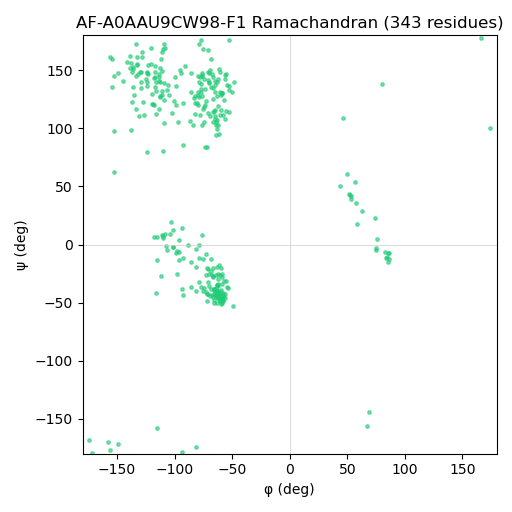0 13.006 1.00 88.62 267 ALA A N 1
ATOM 2097 C CA . ALA A 1 267 ? -15.446 -2.835 14.276 1.00 88.62 267 ALA A CA 1
ATOM 2098 C C . ALA A 1 267 ? -15.896 -1.528 14.931 1.00 88.62 267 ALA A C 1
ATOM 2100 O O . ALA A 1 267 ? -15.887 -0.467 14.313 1.00 88.62 267 ALA A O 1
ATOM 2101 N N . VAL A 1 268 ? -16.227 -1.606 16.216 1.00 84.81 268 VAL A N 1
ATOM 2102 C CA . VAL A 1 268 ? -16.391 -0.443 17.088 1.00 84.81 268 VAL A CA 1
ATOM 2103 C C . VAL A 1 268 ? -15.215 -0.453 18.047 1.00 84.81 268 VAL A C 1
ATOM 2105 O O . VAL A 1 268 ? -15.140 -1.283 18.956 1.00 84.81 268 VAL A O 1
ATOM 2108 N N . LEU A 1 269 ? -14.250 0.431 17.807 1.00 84.00 269 LEU A N 1
ATOM 2109 C CA . LEU A 1 269 ? -13.110 0.577 18.700 1.00 84.00 269 LEU A CA 1
ATOM 2110 C C . LEU A 1 269 ? -13.522 1.379 19.932 1.00 84.00 269 LEU A C 1
ATOM 2112 O O . LEU A 1 269 ? -14.328 2.306 19.862 1.00 84.00 269 LEU A O 1
ATOM 2116 N N . LYS A 1 270 ? -12.961 1.012 21.083 1.00 72.88 270 LYS A N 1
ATOM 2117 C CA . LYS A 1 270 ? -13.023 1.839 22.282 1.00 72.88 270 LYS A CA 1
ATOM 2118 C C . LYS A 1 270 ? -12.072 2.996 22.055 1.00 72.88 270 LYS A C 1
ATOM 2120 O O . LYS A 1 270 ? -10.912 2.937 22.456 1.00 72.88 270 LYS A O 1
ATOM 2125 N N . ASP A 1 271 ? -12.539 4.029 21.370 1.00 57.09 271 ASP A N 1
ATOM 2126 C CA . ASP A 1 271 ? -11.746 5.237 21.232 1.00 57.09 271 ASP A CA 1
ATOM 2127 C C . ASP A 1 271 ? -11.420 5.726 22.639 1.00 57.09 271 ASP A C 1
ATOM 2129 O O . ASP A 1 271 ? -12.303 5.835 23.479 1.00 57.09 271 ASP A O 1
ATOM 2133 N N . SER A 1 272 ? -10.139 5.895 22.935 1.00 52.09 272 SER A N 1
ATOM 2134 C CA . SER A 1 272 ? -9.652 6.684 24.058 1.00 52.09 272 SER A CA 1
ATOM 2135 C C . SER A 1 272 ? -8.727 7.702 23.424 1.00 52.09 272 SER A C 1
ATOM 2137 O O . SER A 1 272 ? -7.514 7.504 23.388 1.00 52.09 272 SER A O 1
ATOM 2139 N N . VAL A 1 273 ? -9.291 8.761 22.840 1.00 57.28 273 VAL A N 1
ATOM 2140 C CA . VAL A 1 273 ? -8.456 9.935 22.581 1.00 57.28 273 VAL A CA 1
ATOM 2141 C C . VAL A 1 273 ? -8.203 10.503 23.968 1.00 57.28 273 VAL A C 1
ATOM 2143 O O . VAL A 1 273 ? -9.156 10.869 24.662 1.00 57.28 273 VAL A O 1
ATOM 2146 N N . GLY A 1 274 ? -6.943 10.455 24.408 1.00 60.00 274 GLY A N 1
ATOM 2147 C CA . GLY A 1 274 ? -6.524 10.979 25.707 1.00 60.00 274 GLY A CA 1
ATOM 2148 C C . GLY A 1 274 ? -6.961 12.434 25.912 1.00 60.00 274 GLY A C 1
ATOM 2149 O O . GLY A 1 274 ? -7.528 13.058 25.020 1.00 60.00 274 GLY A O 1
ATOM 2150 N N . GLU A 1 275 ? -6.707 12.997 27.093 1.00 79.44 275 GLU A N 1
ATOM 2151 C CA . GLU A 1 275 ? -7.086 14.386 27.384 1.00 79.44 275 GLU A CA 1
ATOM 2152 C C . GLU A 1 275 ? -6.479 15.343 26.340 1.00 79.44 275 GLU A C 1
ATOM 2154 O O . GLU A 1 275 ? -5.261 15.486 26.253 1.00 79.44 275 GLU A O 1
ATOM 2159 N N . VAL A 1 276 ? -7.332 16.001 25.553 1.00 82.81 276 VAL A N 1
ATOM 2160 C CA . VAL A 1 276 ? -6.948 17.037 24.591 1.00 82.81 276 VAL A CA 1
ATOM 2161 C C . VAL A 1 276 ? -7.202 18.393 25.233 1.00 82.81 276 VAL A C 1
ATOM 2163 O O . VAL A 1 276 ? -8.339 18.713 25.590 1.00 82.81 276 VAL A O 1
ATOM 2166 N N . ALA A 1 277 ? -6.150 19.200 25.376 1.00 88.00 277 ALA A N 1
ATOM 2167 C CA . ALA A 1 277 ? -6.265 20.566 25.870 1.00 88.00 277 ALA A CA 1
ATOM 2168 C C . ALA A 1 277 ? -7.036 21.425 24.857 1.00 88.00 277 ALA A C 1
ATOM 2170 O O . ALA A 1 277 ? -6.573 21.680 23.749 1.00 88.00 277 ALA A O 1
ATOM 2171 N N . GLU A 1 278 ? -8.220 21.879 25.251 1.00 87.56 278 GLU A N 1
ATOM 2172 C CA . GLU A 1 278 ? -9.103 22.687 24.419 1.00 87.56 278 GLU A CA 1
ATOM 2173 C C . GLU A 1 278 ? -9.991 23.522 25.338 1.00 87.56 278 GLU A C 1
ATOM 2175 O O . GLU A 1 278 ? -10.523 23.011 26.323 1.00 87.56 278 GLU A O 1
ATOM 2180 N N . ARG A 1 279 ? -10.162 24.807 25.027 1.00 94.19 279 ARG A N 1
ATOM 2181 C CA . ARG A 1 279 ? -10.987 25.714 25.825 1.00 94.19 279 ARG A CA 1
ATOM 2182 C C . ARG A 1 279 ? -12.251 26.073 25.070 1.00 94.19 279 ARG A C 1
ATOM 2184 O O . ARG A 1 279 ? -12.198 26.376 23.885 1.00 94.19 279 ARG A O 1
ATOM 2191 N N . GLY A 1 280 ? -13.364 26.115 25.783 1.00 93.75 280 GLY A N 1
ATOM 2192 C CA . GLY A 1 280 ? -14.637 26.549 25.227 1.00 93.75 280 GLY A CA 1
ATOM 2193 C C . GLY A 1 280 ? -15.713 26.629 26.296 1.00 93.75 280 GLY A C 1
ATOM 2194 O O . GLY A 1 280 ? -15.422 26.567 27.494 1.00 93.75 280 GLY A O 1
ATOM 2195 N N . VAL A 1 281 ? -16.959 26.772 25.856 1.00 94.06 281 VAL A N 1
ATOM 2196 C CA . VAL A 1 281 ? -18.141 26.780 26.719 1.00 94.06 281 VAL A CA 1
ATOM 2197 C C . VAL A 1 281 ? -19.092 25.691 26.245 1.00 94.06 281 VAL A C 1
ATOM 2199 O O . VAL A 1 281 ? -19.314 25.530 25.048 1.00 94.06 281 VAL A O 1
ATOM 2202 N N . VAL A 1 282 ? -19.656 24.945 27.189 1.00 92.50 282 VAL A N 1
ATOM 2203 C CA . VAL A 1 282 ? -20.737 23.991 26.935 1.00 92.50 282 VAL A CA 1
ATOM 2204 C C . VAL A 1 282 ? -21.985 24.393 27.699 1.00 92.50 282 VAL A C 1
ATOM 2206 O O . VAL A 1 282 ? -21.893 24.868 28.830 1.00 92.50 282 VAL A O 1
ATOM 2209 N N . LYS A 1 283 ? -23.156 24.180 27.100 1.00 93.81 283 LYS A N 1
ATOM 2210 C CA . LYS A 1 283 ? -24.460 24.362 27.738 1.00 93.81 283 LYS A CA 1
ATOM 2211 C C . LYS A 1 283 ? -25.065 23.007 28.085 1.00 93.81 283 LYS A C 1
ATOM 2213 O O . LYS A 1 283 ? -25.172 22.127 27.230 1.00 93.81 283 LYS A O 1
ATOM 2218 N N . VAL A 1 284 ? -25.494 22.845 29.335 1.00 93.88 284 VAL A N 1
ATOM 2219 C CA . VAL A 1 284 ? -26.154 21.624 29.811 1.00 93.88 284 VAL A CA 1
ATOM 2220 C C . VAL A 1 284 ? -27.535 21.513 29.163 1.00 93.88 284 VAL A C 1
ATOM 2222 O O . VAL A 1 284 ? -28.450 22.273 29.487 1.00 93.88 284 VAL A O 1
ATOM 2225 N N . LYS A 1 285 ? -27.699 20.543 28.263 1.00 88.75 285 LYS A N 1
ATOM 2226 C CA . LYS A 1 285 ? -28.948 20.226 27.565 1.00 88.75 285 LYS A CA 1
ATOM 2227 C C . LYS A 1 285 ? -29.495 18.892 28.076 1.00 88.75 285 LYS A C 1
ATOM 2229 O O . LYS A 1 285 ? -29.316 17.848 27.460 1.00 88.75 285 LYS A O 1
ATOM 2234 N N . TYR A 1 286 ? -30.156 18.954 29.229 1.00 89.56 286 TYR A N 1
ATOM 2235 C CA . TYR A 1 286 ? -30.840 17.816 29.859 1.00 89.56 286 TYR A CA 1
ATOM 2236 C C . TYR A 1 286 ? -32.364 18.039 29.937 1.00 89.56 286 TYR A C 1
ATOM 2238 O O . TYR A 1 286 ? -32.890 18.866 29.196 1.00 89.56 286 TYR A O 1
ATOM 2246 N N . VAL A 1 287 ? -33.081 17.358 30.831 1.00 88.81 287 VAL A N 1
ATOM 2247 C CA . VAL A 1 287 ? -34.509 17.612 31.093 1.00 88.81 287 VAL A CA 1
ATOM 2248 C C . VAL A 1 287 ? -34.675 18.872 31.968 1.00 88.81 287 VAL A C 1
ATOM 2250 O O . VAL A 1 287 ? -33.984 18.979 32.988 1.00 88.81 287 VAL A O 1
ATOM 2253 N N . PRO A 1 288 ? -35.559 19.833 31.621 1.00 91.44 288 PRO A N 1
ATOM 2254 C CA . PRO A 1 288 ? -35.863 20.983 32.476 1.00 91.44 288 PRO A CA 1
ATOM 2255 C C . PRO A 1 288 ? -36.254 20.564 33.901 1.00 91.44 288 PRO A C 1
ATOM 2257 O O . PRO A 1 288 ? -36.995 19.605 34.089 1.00 91.44 288 PRO A O 1
ATOM 2260 N N . GLY A 1 289 ? -35.729 21.261 34.912 1.00 89.69 289 GLY A N 1
ATOM 2261 C CA . GLY A 1 289 ? -35.915 20.907 36.329 1.00 89.69 289 GLY A CA 1
ATOM 2262 C C . GLY A 1 289 ? -34.935 19.856 36.872 1.00 89.69 289 GLY A C 1
ATOM 2263 O O . GLY A 1 289 ? -34.837 19.697 38.086 1.00 89.69 289 GLY A O 1
ATOM 2264 N N . TYR A 1 290 ? -34.151 19.198 36.011 1.00 93.75 290 TYR A N 1
ATOM 2265 C CA . TYR A 1 290 ? -33.149 18.203 36.402 1.00 93.75 290 TYR A CA 1
ATOM 2266 C C . TYR A 1 290 ? -31.707 18.706 36.215 1.00 93.75 290 TYR A C 1
ATOM 2268 O O . TYR A 1 290 ? -31.447 19.774 35.650 1.00 93.75 290 TYR A O 1
ATOM 2276 N N . SER A 1 291 ? -30.753 17.903 36.692 1.00 92.94 291 SER A N 1
ATOM 2277 C CA . SER A 1 291 ? -29.316 18.191 36.654 1.00 92.94 291 SER A CA 1
ATOM 2278 C C . SER A 1 291 ? -28.508 16.964 36.230 1.00 92.94 291 SER A C 1
ATOM 2280 O O . SER A 1 291 ? -28.909 15.836 36.516 1.00 92.94 291 SER A O 1
ATOM 2282 N N . ILE A 1 292 ? -27.336 17.186 35.632 1.00 92.75 292 ILE A N 1
ATOM 2283 C CA . ILE A 1 292 ? -26.366 16.132 35.298 1.00 92.75 292 ILE A CA 1
ATOM 2284 C C . ILE A 1 292 ? -25.303 16.002 36.389 1.00 92.75 292 ILE A C 1
ATOM 2286 O O . ILE A 1 292 ? -24.983 16.977 37.069 1.00 92.75 292 ILE A O 1
ATOM 2290 N N . ALA A 1 293 ? -24.757 14.802 36.569 1.00 96.50 293 ALA A N 1
ATOM 2291 C CA . ALA A 1 293 ? -23.700 14.541 37.540 1.00 96.50 293 ALA A CA 1
ATOM 2292 C C . ALA A 1 293 ? -22.332 15.053 37.061 1.00 96.50 293 ALA A C 1
ATOM 2294 O O . ALA A 1 293 ? -22.005 14.952 35.877 1.00 96.50 293 ALA A O 1
ATOM 2295 N N . VAL A 1 294 ? -21.521 15.541 38.001 1.00 97.44 294 VAL A N 1
ATOM 2296 C CA . VAL A 1 294 ? -20.094 15.817 37.800 1.00 97.44 294 VAL A CA 1
ATOM 2297 C C . VAL A 1 294 ? -19.281 14.647 38.353 1.00 97.44 294 VAL A C 1
ATOM 2299 O O . VAL A 1 294 ? -19.552 14.130 39.440 1.00 97.44 294 VAL A O 1
ATOM 2302 N N . TRP A 1 295 ? -18.277 14.224 37.595 1.00 96.50 295 TRP A N 1
ATOM 2303 C CA . TRP A 1 295 ? -17.460 13.046 37.872 1.00 96.50 295 TRP A CA 1
ATOM 2304 C C . TRP A 1 295 ? -16.006 13.429 38.110 1.00 96.50 295 TRP A C 1
ATOM 2306 O O . TRP A 1 295 ? -15.505 14.378 37.510 1.00 96.50 295 TRP A O 1
ATOM 2316 N N . ASN A 1 296 ? -15.305 12.676 38.959 1.00 94.75 296 ASN A N 1
ATOM 2317 C CA . ASN A 1 296 ? -13.913 12.993 39.282 1.00 94.75 296 ASN A CA 1
ATOM 2318 C C . ASN A 1 296 ? -12.923 12.726 38.125 1.00 94.75 296 ASN A C 1
ATOM 2320 O O . ASN A 1 296 ? -11.831 13.290 38.089 1.00 94.75 296 ASN A O 1
ATOM 2324 N N . LYS A 1 297 ? -13.305 11.876 37.165 1.00 88.88 297 LYS A N 1
ATOM 2325 C CA . LYS A 1 297 ? -12.554 11.544 35.943 1.00 88.88 297 LYS A CA 1
ATOM 2326 C C . LYS A 1 297 ? -13.501 11.085 34.829 1.00 88.88 297 LYS A C 1
ATOM 2328 O O . LYS A 1 297 ? -14.611 10.636 35.110 1.00 88.88 297 LYS A O 1
ATOM 2333 N N . ALA A 1 298 ? -13.043 11.158 33.579 1.00 84.62 298 ALA A N 1
ATOM 2334 C CA . ALA A 1 298 ? -13.785 10.690 32.401 1.00 84.62 298 ALA A CA 1
ATOM 2335 C C . ALA A 1 298 ? -13.689 9.165 32.166 1.00 84.62 298 ALA A C 1
ATOM 2337 O O . ALA A 1 298 ? -14.510 8.582 31.462 1.00 84.62 298 ALA A O 1
ATOM 2338 N N . THR A 1 299 ? -12.690 8.504 32.757 1.00 78.81 299 THR A N 1
ATOM 2339 C CA . THR A 1 299 ? -12.335 7.101 32.488 1.00 78.81 299 THR A CA 1
ATOM 2340 C C . THR A 1 299 ? -12.996 6.106 33.456 1.00 78.81 299 THR A C 1
ATOM 2342 O O . THR A 1 299 ? -13.791 6.471 34.327 1.00 78.81 299 THR A O 1
ATOM 2345 N N . ALA A 1 300 ? -12.695 4.810 33.297 1.00 71.00 300 ALA A N 1
ATOM 2346 C CA . ALA A 1 300 ? -13.207 3.743 34.158 1.00 71.00 300 ALA A CA 1
ATOM 2347 C C . ALA A 1 300 ? -12.886 3.967 35.653 1.00 71.00 300 ALA A C 1
ATOM 2349 O O . ALA A 1 300 ? -11.840 4.511 36.024 1.00 71.00 300 ALA A O 1
ATOM 2350 N N . GLY A 1 301 ? -13.809 3.546 36.526 1.00 76.88 301 GLY A N 1
ATOM 2351 C CA . GLY A 1 301 ? -13.724 3.740 37.979 1.00 76.88 301 GLY A CA 1
ATOM 2352 C 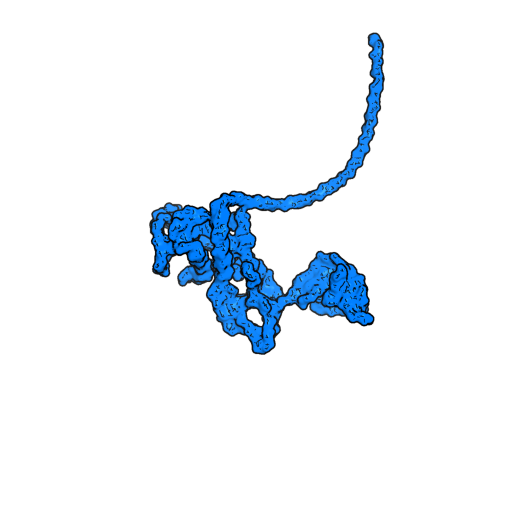C . GLY A 1 301 ? -13.993 5.177 38.441 1.00 76.88 301 GLY A C 1
ATOM 2353 O O . GLY A 1 301 ? -13.469 5.586 39.476 1.00 76.88 301 GLY A O 1
ATOM 2354 N N . LYS A 1 302 ? -14.702 5.981 37.636 1.00 87.31 302 LYS A N 1
ATOM 2355 C CA . LYS A 1 302 ? -15.131 7.337 38.007 1.00 87.31 302 LYS A CA 1
ATOM 2356 C C . LYS A 1 302 ? -16.073 7.308 39.212 1.00 87.31 302 LYS A C 1
ATOM 2358 O O . LYS A 1 302 ? -16.914 6.421 39.322 1.00 87.31 302 LYS A O 1
ATOM 2363 N N . ALA A 1 303 ? -15.939 8.300 40.081 1.00 91.50 303 ALA A N 1
ATOM 2364 C CA . ALA A 1 303 ? -16.775 8.506 41.254 1.00 91.50 303 ALA A CA 1
ATOM 2365 C C . ALA A 1 303 ? -17.529 9.833 41.134 1.00 91.50 303 ALA A C 1
ATOM 2367 O O . ALA A 1 303 ? -17.015 10.813 40.580 1.00 91.50 303 ALA A O 1
ATOM 2368 N N . PHE A 1 304 ? -18.760 9.844 41.638 1.00 95.38 304 PHE A N 1
ATOM 2369 C CA . PHE A 1 304 ? -19.575 11.048 41.720 1.00 95.38 304 PHE A CA 1
ATOM 2370 C C . PHE A 1 304 ? -18.921 12.041 42.686 1.00 95.38 304 PHE A C 1
ATOM 2372 O O . PHE A 1 304 ? -18.550 11.665 43.795 1.00 95.38 304 PHE A O 1
ATOM 2379 N N . THR A 1 305 ? -18.776 13.304 42.285 1.00 95.94 305 THR A N 1
ATOM 2380 C CA . THR A 1 305 ? -18.092 14.319 43.109 1.00 95.94 305 THR A CA 1
ATOM 2381 C C . THR A 1 305 ? -18.981 14.933 44.191 1.00 95.94 305 THR A C 1
ATOM 2383 O O . THR A 1 305 ? -18.520 15.789 44.940 1.00 95.94 305 THR A O 1
ATOM 2386 N N . GLY A 1 306 ? -20.268 14.574 44.241 1.00 94.50 306 GLY A N 1
ATOM 2387 C CA . GLY A 1 306 ? -21.277 15.280 45.036 1.00 94.50 306 GLY A CA 1
ATOM 2388 C C . GLY A 1 306 ? -21.913 16.469 44.306 1.00 94.50 306 GLY A C 1
ATOM 2389 O O . GLY A 1 306 ? -22.948 16.968 44.740 1.00 94.50 306 GLY A O 1
ATOM 2390 N N . GLN A 1 307 ? -21.347 16.906 43.175 1.00 96.50 307 GLN A N 1
ATOM 2391 C CA . GLN A 1 307 ? -21.809 18.089 42.445 1.00 96.50 307 GLN A CA 1
ATOM 2392 C C . GLN A 1 307 ? -22.690 17.731 41.246 1.00 96.50 307 GLN A C 1
ATOM 2394 O O . GLN A 1 307 ? -22.454 16.748 40.541 1.00 96.50 307 GLN A O 1
ATOM 2399 N N . LYS A 1 308 ? -23.695 18.569 40.976 1.00 96.81 308 LYS A N 1
ATOM 2400 C CA . LYS A 1 308 ? -24.566 18.454 39.801 1.00 96.81 308 LYS A CA 1
ATOM 2401 C C . LYS A 1 308 ? -24.708 19.796 39.088 1.00 96.81 308 LYS A C 1
ATOM 2403 O O . LYS A 1 308 ? -24.765 20.831 39.748 1.00 96.81 308 LYS A O 1
ATOM 2408 N N . LEU A 1 309 ? -24.837 19.772 37.762 1.00 96.62 309 LEU A N 1
ATOM 2409 C CA . LEU A 1 309 ? -25.056 20.967 36.939 1.00 96.62 309 LEU A CA 1
ATOM 2410 C C . LEU A 1 309 ? -26.485 20.983 36.388 1.00 96.62 309 LEU A C 1
ATOM 2412 O O . LEU A 1 309 ? -26.911 20.020 35.752 1.00 96.62 309 LEU A O 1
ATOM 2416 N N . LYS A 1 310 ? -27.235 22.060 36.650 1.00 97.00 310 LYS A N 1
ATOM 2417 C CA . LYS A 1 310 ? -28.649 22.194 36.250 1.00 97.00 310 LYS A CA 1
ATOM 2418 C C . LYS A 1 310 ? -28.799 22.349 34.733 1.00 97.00 310 LYS A C 1
ATOM 2420 O O . LYS A 1 310 ? -27.960 22.987 34.092 1.00 97.00 310 LYS A O 1
ATOM 2425 N N . HIS A 1 311 ? -29.898 21.833 34.176 1.00 94.62 311 HIS A N 1
ATOM 2426 C CA . HIS A 1 311 ? -30.309 22.115 32.797 1.00 94.62 311 HIS A CA 1
ATOM 2427 C C . HIS A 1 311 ? -30.270 23.624 32.492 1.00 94.62 311 HIS A C 1
ATOM 2429 O O . HIS A 1 311 ? -30.660 24.446 33.320 1.00 94.62 311 HIS A O 1
ATOM 2435 N N . GLY A 1 312 ? -29.804 23.982 31.296 1.00 90.75 312 GLY A N 1
ATOM 2436 C CA . GLY A 1 312 ? -29.756 25.357 30.801 1.00 90.75 312 GLY A CA 1
ATOM 2437 C C . GLY A 1 312 ? -28.535 26.164 31.249 1.00 90.75 312 GLY A C 1
ATOM 2438 O O . GLY A 1 312 ? -28.295 27.226 30.679 1.00 90.75 312 GLY A O 1
ATOM 2439 N N . THR A 1 313 ? -27.746 25.669 32.210 1.00 96.94 313 THR A N 1
ATOM 2440 C CA . THR A 1 313 ? -26.516 26.342 32.665 1.00 96.94 313 THR A CA 1
ATOM 2441 C C . THR A 1 313 ? -25.365 26.164 31.671 1.00 96.94 313 THR A C 1
ATOM 2443 O O . THR A 1 313 ? -25.266 25.126 31.015 1.00 96.94 313 THR A O 1
ATOM 2446 N N . SER A 1 314 ? -24.487 27.166 31.572 1.00 97.00 314 SER A N 1
ATOM 2447 C CA . SER A 1 314 ? -23.300 27.142 30.707 1.00 97.00 314 SER A CA 1
ATOM 2448 C C . SER A 1 314 ? -22.017 27.108 31.533 1.00 97.00 314 SER A C 1
ATOM 2450 O O . SER A 1 314 ? -21.909 27.808 32.537 1.00 97.00 314 SER A O 1
ATOM 2452 N N . TRP A 1 315 ? -21.038 26.318 31.096 1.00 97.12 315 TRP A N 1
ATOM 2453 C CA . TRP A 1 315 ? -19.801 26.054 31.829 1.00 97.12 315 TRP A CA 1
ATOM 2454 C C . TRP A 1 315 ? -18.593 26.124 30.908 1.00 97.12 315 TRP A C 1
ATOM 2456 O O . TRP A 1 315 ? -18.607 25.574 29.806 1.00 97.12 315 TRP A O 1
ATOM 2466 N N . LYS A 1 316 ? -17.531 26.788 31.371 1.00 97.50 316 LYS A N 1
ATOM 2467 C CA . LYS A 1 316 ? -16.235 26.760 30.690 1.00 97.50 316 LYS A CA 1
ATOM 2468 C C . LYS A 1 316 ? -15.604 25.381 30.864 1.00 97.50 316 LYS A C 1
ATOM 2470 O O . LYS A 1 316 ? -15.668 24.816 31.953 1.00 97.50 316 LYS A O 1
ATOM 2475 N N . TYR A 1 317 ? -14.953 24.880 29.822 1.00 97.12 317 TYR A N 1
ATOM 2476 C CA . TYR A 1 317 ? -14.090 23.705 29.909 1.00 97.12 317 TYR A CA 1
ATOM 2477 C C . TYR A 1 317 ? -12.659 24.045 29.494 1.00 97.12 317 TYR A C 1
ATOM 2479 O O . TYR A 1 317 ? -12.424 25.015 28.770 1.00 97.12 317 TYR A O 1
ATOM 2487 N N . SER A 1 318 ? -11.703 23.259 29.987 1.00 94.75 318 SER A N 1
ATOM 2488 C CA . SER A 1 318 ? -10.266 23.414 29.718 1.00 94.75 318 SER A CA 1
ATOM 2489 C C . SER A 1 318 ? -9.644 22.250 28.946 1.00 94.75 318 SER A C 1
ATOM 2491 O O . SER A 1 318 ? -8.524 22.384 28.449 1.00 94.75 318 SER A O 1
ATOM 2493 N N . ALA A 1 319 ? -10.362 21.131 28.833 1.00 90.75 319 ALA A N 1
ATOM 2494 C CA . ALA A 1 319 ? -9.979 19.988 28.019 1.00 90.75 319 ALA A CA 1
ATOM 2495 C C . ALA A 1 319 ? -11.200 19.148 27.616 1.00 90.75 319 ALA A C 1
ATOM 2497 O O . ALA A 1 319 ? -12.254 19.215 28.262 1.00 90.75 319 ALA A O 1
ATOM 2498 N N . LYS A 1 320 ? -11.028 18.320 26.584 1.00 90.19 320 LYS A N 1
ATOM 2499 C CA . LYS A 1 320 ? -11.956 17.250 26.200 1.00 90.19 320 LYS A CA 1
ATOM 2500 C C . LYS A 1 320 ? -11.284 15.883 26.322 1.00 90.19 320 LYS A C 1
ATOM 2502 O O . LYS A 1 320 ? -10.071 15.773 26.194 1.00 90.19 320 LYS A O 1
ATOM 2507 N N . TYR A 1 321 ? -12.071 14.837 26.541 1.00 83.50 321 TYR A N 1
ATOM 2508 C CA . TYR A 1 321 ? -11.615 13.445 26.536 1.00 83.50 321 TYR A CA 1
ATOM 2509 C C . TYR A 1 321 ? -12.643 12.601 25.792 1.00 83.50 321 TYR A C 1
ATOM 2511 O O . TYR A 1 321 ? -13.812 12.610 26.169 1.00 83.50 321 TYR A O 1
ATOM 2519 N N . TYR A 1 322 ? -12.248 11.886 24.742 1.00 75.06 322 TYR A N 1
ATOM 2520 C CA . TYR A 1 322 ? -13.188 11.070 23.974 1.00 75.06 322 TYR A CA 1
ATOM 2521 C C . TYR A 1 322 ? -13.028 9.608 24.361 1.00 75.06 322 TYR A C 1
ATOM 2523 O O . TYR A 1 322 ? -11.968 9.029 24.124 1.00 75.06 322 TYR A O 1
ATOM 2531 N N . ILE A 1 323 ? -14.056 9.035 24.993 1.00 69.62 323 ILE A N 1
ATOM 2532 C CA . ILE A 1 323 ? -14.045 7.641 25.428 1.00 69.62 323 ILE A CA 1
ATOM 2533 C C . ILE A 1 323 ? -15.348 6.911 25.103 1.00 69.62 323 ILE A C 1
ATOM 2535 O O . ILE A 1 323 ? -16.427 7.379 25.460 1.00 69.62 323 ILE A O 1
ATOM 2539 N N . ASN A 1 324 ? -15.246 5.742 24.458 1.00 64.56 324 ASN A N 1
ATOM 2540 C CA . ASN A 1 324 ? -16.385 4.871 24.114 1.00 64.56 324 ASN A CA 1
ATOM 2541 C C . ASN A 1 324 ? -17.517 5.590 23.349 1.00 64.56 324 ASN A C 1
ATOM 2543 O O . ASN A 1 324 ? -18.691 5.403 23.661 1.00 64.56 324 ASN A O 1
ATOM 2547 N N . GLY A 1 325 ? -17.183 6.441 22.376 1.00 64.56 325 GLY A N 1
ATOM 2548 C CA . GLY A 1 325 ? -18.191 7.172 21.601 1.00 64.56 325 GLY A CA 1
ATOM 2549 C C . GLY A 1 325 ? -18.668 8.486 22.234 1.00 64.56 325 GLY A C 1
ATOM 2550 O O . GLY A 1 325 ? -19.384 9.247 21.585 1.00 64.56 325 GLY A O 1
ATOM 2551 N N . THR A 1 326 ? -18.261 8.779 23.473 1.00 73.00 326 THR A N 1
ATOM 2552 C CA . THR A 1 326 ? -18.715 9.941 24.243 1.00 73.00 326 THR A CA 1
ATOM 2553 C C . THR A 1 326 ? -17.578 10.934 24.466 1.00 73.00 326 THR A C 1
ATOM 2555 O O . THR A 1 326 ? -16.522 10.588 24.998 1.00 73.00 326 THR A O 1
ATOM 2558 N N . THR A 1 327 ? -17.812 12.202 24.127 1.00 85.19 327 THR A N 1
ATOM 2559 C CA . THR A 1 327 ? -16.946 13.315 24.542 1.00 85.19 327 THR A CA 1
ATOM 2560 C C . THR A 1 327 ? -17.217 13.660 26.000 1.00 85.19 327 THR A C 1
ATOM 2562 O O . THR A 1 327 ? -18.364 13.820 26.393 1.00 85.19 327 THR A O 1
ATOM 2565 N N . TRP A 1 328 ? -16.174 13.839 26.797 1.00 92.06 328 TRP A N 1
ATOM 2566 C CA . TRP A 1 328 ? -16.228 14.343 28.165 1.00 92.06 328 TRP A CA 1
ATOM 2567 C C . TRP A 1 328 ? -15.549 15.704 28.235 1.00 92.06 328 TRP A C 1
ATOM 2569 O O . TRP A 1 328 ? -14.504 15.896 27.618 1.00 92.06 328 TRP A O 1
ATOM 2579 N N . TYR A 1 329 ? -16.108 16.631 29.009 1.00 95.12 329 TYR A N 1
ATOM 2580 C CA . TYR A 1 329 ? -15.584 17.990 29.163 1.00 95.12 329 TYR A CA 1
ATOM 2581 C C . TYR A 1 329 ? -15.027 18.206 30.567 1.00 95.12 329 TYR A C 1
ATOM 2583 O O . TYR A 1 329 ? -15.724 17.956 31.553 1.00 95.12 329 TYR A O 1
ATOM 2591 N N . LYS A 1 330 ? -13.788 18.698 30.664 1.00 96.31 330 LYS A N 1
ATOM 2592 C CA . LYS A 1 330 ? -13.138 19.048 31.932 1.00 96.31 330 LYS A CA 1
ATOM 2593 C C . LYS A 1 330 ? -13.544 20.454 32.352 1.00 96.31 330 LYS A C 1
ATOM 2595 O O . LYS A 1 330 ? -13.042 21.429 31.799 1.00 96.31 330 LYS A O 1
ATOM 2600 N N . VAL A 1 331 ? -14.449 20.556 33.318 1.00 96.94 331 VAL A N 1
ATOM 2601 C CA . VAL A 1 331 ? -15.021 21.832 33.796 1.00 96.94 331 VAL A CA 1
ATOM 2602 C C . VAL A 1 331 ? -14.348 22.364 35.065 1.00 96.94 331 VAL A C 1
ATOM 2604 O O . VAL A 1 331 ? -14.622 23.481 35.492 1.00 96.94 331 VAL A O 1
ATOM 2607 N N . GLY A 1 332 ? -13.426 21.591 35.644 1.00 94.44 332 GLY A N 1
ATOM 2608 C CA . GLY A 1 332 ? -12.652 21.954 36.831 1.00 94.44 332 GLY A CA 1
ATOM 2609 C C . GLY A 1 332 ? -11.539 20.945 37.126 1.00 94.44 332 GLY A C 1
ATOM 2610 O O . GLY A 1 332 ? -11.351 19.963 36.398 1.00 94.44 332 GLY A O 1
ATOM 2611 N N . ALA A 1 333 ? -10.781 21.175 38.200 1.00 92.00 333 ALA A N 1
ATOM 2612 C CA . ALA A 1 333 ? -9.748 20.241 38.646 1.00 92.00 333 ALA A CA 1
ATOM 2613 C C . ALA A 1 333 ? -10.403 18.926 39.095 1.00 92.00 333 ALA A C 1
ATOM 2615 O O . ALA A 1 333 ? -11.178 18.918 40.047 1.00 92.00 333 ALA A O 1
ATOM 2616 N N . ASN A 1 334 ? -10.111 17.827 38.393 1.00 90.00 334 ASN A N 1
ATOM 2617 C CA . ASN A 1 334 ? -10.779 16.534 38.588 1.00 90.00 334 ASN A CA 1
ATOM 2618 C C . ASN A 1 334 ? -12.310 16.646 38.509 1.00 90.00 334 ASN A C 1
ATOM 2620 O O . ASN A 1 334 ? -13.020 16.073 39.327 1.00 90.00 334 ASN A O 1
ATOM 2624 N N . GLN A 1 335 ? -12.831 17.424 37.559 1.00 96.62 335 GLN A N 1
ATOM 2625 C CA . GLN A 1 335 ? -14.270 17.564 37.352 1.00 96.62 335 GLN A CA 1
ATOM 2626 C C . GLN A 1 335 ? -14.607 17.432 35.879 1.00 96.62 335 GLN A C 1
ATOM 2628 O O . GLN A 1 335 ? -14.193 18.244 35.050 1.00 96.62 335 GLN A O 1
ATOM 2633 N N . TRP A 1 336 ? -15.379 16.398 35.577 1.00 96.38 336 TRP A N 1
ATOM 2634 C CA . TRP A 1 336 ? -15.724 15.988 34.230 1.00 96.38 336 TRP A CA 1
ATOM 2635 C C . TRP A 1 336 ? -17.226 15.811 34.093 1.00 96.38 336 TRP A C 1
ATOM 2637 O O . TRP A 1 336 ? -17.879 15.258 34.980 1.00 96.38 336 TRP A O 1
ATOM 2647 N N . ILE A 1 337 ? -17.764 16.250 32.961 1.00 95.94 337 ILE A N 1
ATOM 2648 C CA . ILE A 1 337 ? -19.171 16.061 32.609 1.00 95.94 337 ILE A CA 1
ATOM 2649 C C . ILE A 1 337 ? -19.301 15.348 31.269 1.00 95.94 337 ILE A C 1
ATOM 2651 O O . ILE A 1 337 ? -18.459 15.505 30.383 1.00 95.94 337 ILE A O 1
ATOM 2655 N N . ASP A 1 338 ? -20.361 14.556 31.151 1.00 91.94 338 ASP A N 1
ATOM 2656 C CA . ASP A 1 338 ? -20.694 13.787 29.957 1.00 91.94 338 ASP A CA 1
ATOM 2657 C C . ASP A 1 338 ? -21.249 14.719 28.867 1.00 91.94 338 ASP A C 1
ATOM 2659 O O . ASP A 1 338 ? -22.280 15.376 29.042 1.00 91.94 338 ASP A O 1
ATOM 2663 N N . GLY A 1 339 ? -20.548 14.781 27.737 1.00 86.19 339 GLY A N 1
ATOM 2664 C CA . GLY A 1 339 ? -20.877 15.616 26.586 1.00 86.19 339 GLY A CA 1
ATOM 2665 C C . GLY A 1 339 ? -22.142 15.205 25.843 1.00 86.19 339 GLY A C 1
ATOM 2666 O O . GLY A 1 339 ? -22.670 16.004 25.077 1.00 86.19 339 GLY A O 1
ATOM 2667 N N . THR A 1 340 ? -22.699 14.023 26.120 1.00 83.44 340 THR A N 1
ATOM 2668 C CA . THR A 1 340 ? -24.042 13.635 25.656 1.00 83.44 340 THR A CA 1
ATOM 2669 C C . THR A 1 340 ? -25.101 14.634 26.135 1.00 83.44 340 THR A C 1
ATOM 2671 O O . THR A 1 340 ? -26.085 14.885 25.442 1.00 83.44 340 THR A O 1
ATOM 2674 N N . TYR A 1 341 ? -24.883 15.247 27.305 1.00 88.25 341 TYR A N 1
ATOM 2675 C CA . TYR A 1 341 ? -25.813 16.187 27.938 1.00 88.25 341 TYR A CA 1
ATOM 2676 C C . TYR A 1 341 ? -25.262 17.614 28.045 1.00 88.25 341 TYR A C 1
ATOM 2678 O O . TYR A 1 341 ? -25.882 18.468 28.682 1.00 88.25 341 TYR A O 1
ATOM 2686 N N . ALA A 1 342 ? -24.098 17.884 27.456 1.00 85.50 342 ALA A N 1
ATOM 2687 C CA . ALA A 1 342 ? -23.434 19.181 27.488 1.00 85.50 342 ALA A CA 1
ATOM 2688 C C . ALA A 1 342 ? -22.877 19.487 26.095 1.00 85.50 342 ALA A C 1
ATOM 2690 O O . ALA A 1 342 ? -21.823 18.986 25.712 1.00 85.50 342 ALA A O 1
ATOM 2691 N N . LEU A 1 343 ? -23.614 20.292 25.330 1.00 79.31 343 LEU A N 1
ATOM 2692 C CA . LEU A 1 343 ? -23.273 20.606 23.943 1.00 79.31 343 LEU A CA 1
ATOM 2693 C C . LEU A 1 343 ? -22.471 21.911 23.875 1.00 79.31 343 LEU A C 1
ATOM 2695 O O . LEU A 1 343 ? -22.725 22.795 24.697 1.00 79.31 343 LEU A O 1
ATOM 2699 N N . PRO A 1 344 ? -21.535 22.064 22.919 1.00 78.88 344 PRO A N 1
ATOM 2700 C CA . PRO A 1 344 ? -20.882 23.345 22.657 1.00 78.88 344 PRO A CA 1
ATOM 2701 C C . PRO A 1 344 ? -21.922 24.459 22.492 1.00 78.88 344 PRO A C 1
ATOM 2703 O O . PRO A 1 344 ? -22.928 24.258 21.807 1.00 78.88 344 PRO A O 1
ATOM 2706 N N . ALA A 1 345 ? -21.706 25.569 23.199 1.00 70.38 345 ALA A N 1
ATOM 2707 C CA . ALA A 1 345 ? -22.599 26.726 23.200 1.00 70.38 345 ALA A CA 1
ATOM 2708 C C . ALA A 1 345 ? -22.354 27.648 22.004 1.00 70.38 345 ALA A C 1
ATOM 2710 O O . ALA A 1 345 ? -21.172 27.778 21.605 1.00 70.38 345 ALA A O 1
#

Foldseek 3Di:
DDDDDDDDDDDDDDDDDDDDPPPPPDPPPPPPQPDDDPLLVVLCVQQQVLLQVLCQQLQFWSLLLVLQLCVQCVSQPRPCCHPPFVQSNQAFDDPPDPADWDKDWDWDQDPVVRDTDTDITIHHGDRHNSVNSNVVSCCLRQPDPVDRCLNVQRGLVNDQDNLSSLVSCDCRSDVDNCRSVSSVCSCSSNVSNVSTWHKDFFFFKWFFADDAPAWDFWWLDPHHPIDTPPDTGGGRRMFTFGMWTAGPVRWIWGDRDNSTIDTCVRIDTFDWPDKAFDKAKWAFADDAPDWFFKWLDPDPPIDTPPDTGHHGDMAIFGTWTDGRNWIWTHRDNSTITTCVRIPGD

Organism: NCBI:txid2932183

Solvent-accessible surface area (backbone atoms only — not comparable to full-atom values): 19199 Å² total; per-residue (Å²): 137,93,82,91,87,82,89,80,89,80,83,89,78,86,78,85,73,84,84,73,82,79,78,78,73,77,77,74,81,73,78,78,61,66,87,69,52,73,66,48,50,50,39,49,66,64,47,47,64,40,29,44,55,34,17,52,48,36,31,35,45,17,20,57,52,48,27,45,34,37,67,60,4,59,52,42,67,32,84,52,15,20,84,86,23,19,25,25,70,69,52,61,49,53,95,88,58,85,69,54,68,48,77,44,77,43,80,43,81,37,81,90,76,74,41,77,43,80,43,79,43,48,25,44,36,34,96,36,59,58,55,34,42,45,52,51,37,47,41,44,54,52,26,42,99,92,37,50,60,74,33,44,45,43,27,51,92,66,36,82,47,68,65,48,24,30,51,50,37,36,69,69,76,44,83,49,94,53,46,24,58,55,39,51,48,47,21,63,49,68,53,31,60,82,58,38,56,52,67,42,86,47,82,38,48,28,25,30,56,62,56,83,96,40,63,46,72,30,18,43,41,92,32,54,93,54,44,75,68,80,51,69,46,37,42,64,35,77,44,41,34,44,29,39,42,30,38,89,89,64,57,40,34,29,29,57,52,89,61,31,22,37,61,36,91,37,51,46,62,48,46,66,51,64,82,41,83,44,74,52,47,28,28,26,59,62,58,84,97,40,63,48,67,30,20,44,44,85,56,91,90,53,46,76,66,88,47,67,49,48,39,76,44,72,45,56,28,57,25,37,31,36,45,68,90,38,48,24,36,29,61,50,92,60,28,22,36,61,33,89,38,32,42,79,106

pLDDT: mean 87.05, std 17.53, range [27.17, 98.81]

Nearest PDB structures (foldseek):
  3fi7-assembly1_A  TM=9.221E-01  e=1.905E-17  Listeria monocytogenes EGD-e
  5t1q-assembly4_D  TM=9.219E-01  e=1.259E-11  Staphylococcus aureus subsp. aureus NCTC 8325
  5t1q-assembly2_B  TM=9.203E-01  e=1.920E-11  Staphylococcus aureus subsp. aureus NCTC 8325
  5t1q-assembly1_A  TM=9.207E-01  e=1.920E-11  Staphylococcus aureus subsp. aureus NCTC 8325
  5t1q-assembly3_C  TM=9.173E-01  e=3.812E-11  Staphylococcus aureus subsp. aureus NCTC 8325